Protein AF-A0A951UR99-F1 (afdb_monomer_lite)

Foldseek 3Di:
DDDLVLLVQQVVCVVVVNQFSAWLVVQQVLLPDPDPVVLVVLLVPDPDDEPRAKDWDCFDVVVVGHIIITGGLVSSLRSLVSSPDPSSVVVNVVSVVSVVVVVVVVVVVVVVVVPPPPDQPQFQAKLVLLCVWFDDVDSVRSVVVCVVPHDEPRAWHDQPHIITGGPVNSVVSNVVGDTDVPHDDDPDRDGDPDPPVRVVVVVVVVVVVVVVVVVVVVVVVVVVVVPD

Secondary structure (DSSP, 8-state):
---HHHHHHHHHHHHTT-S--EEGGGTTTTTT-SSHHHHHHHHHHSSPPBTTTEEEE---GGGTPPPEEEE-HHHHHHHHHHT-SHHHHHHHHHHHHHHHHHHHHHHHHHHHHHS---S--SS-EEHHHHHHHB--S-HHHHHHHHHHHS-BTTTEEEETTEEEE-HHHHHHHHHHSPBPTTPPPPSS-PPPPP-HHHHHHHHHHHHHHHHHHHHHHHHHHHHHTT--

Sequence (228 aa):
MLTEKFILDALEAERNGQQFPIDFDDIWENAGYSRKDSGIRALLKGRLIPEIDFHIIVGNKVLGISNKHKLSVDASKSFCLAANTDKGEEARRYFIEVEKRYRQHLERSLSLSFDTKSEEPAFPYSSTQIHEWVDYCNRTYTRSVIKNDYEEGIDYIWVEREMYLNADAATILLNAARPRPGVIIPSELKKRPFPWDKLQQFQDNKINRRRSQSHLQSEALGQLSLFD

Organism: NCBI:txid2839659

Structure (mmCIF, N/CA/C/O backbone):
data_AF-A0A951UR99-F1
#
_entry.id   AF-A0A951UR99-F1
#
loop_
_atom_site.group_PDB
_atom_site.id
_atom_site.type_symbol
_atom_site.label_atom_id
_atom_site.label_alt_id
_atom_site.label_comp_id
_atom_site.label_asym_id
_atom_site.label_entity_id
_atom_site.label_seq_id
_atom_site.pdbx_PDB_ins_code
_atom_site.Cartn_x
_atom_site.Cartn_y
_atom_site.Cartn_z
_atom_site.occupancy
_atom_site.B_iso_or_equiv
_atom_site.auth_seq_id
_atom_site.auth_comp_id
_atom_site.auth_asym_id
_atom_site.auth_atom_id
_atom_site.pdbx_PDB_model_num
ATOM 1 N N . MET A 1 1 ? 2.419 4.955 -27.379 1.00 70.00 1 MET A N 1
ATOM 2 C CA . MET A 1 1 ? 2.109 6.057 -26.447 1.00 70.00 1 MET A CA 1
ATOM 3 C C . MET A 1 1 ? 1.573 5.412 -25.183 1.00 70.00 1 MET A C 1
ATOM 5 O O . MET A 1 1 ? 0.698 4.560 -25.299 1.00 70.00 1 MET A O 1
ATOM 9 N N . LEU A 1 2 ? 2.145 5.731 -24.020 1.00 86.12 2 LEU A N 1
ATOM 10 C CA . LEU A 1 2 ? 1.692 5.202 -22.730 1.00 86.12 2 LEU A CA 1
ATOM 11 C C . LEU A 1 2 ? 0.228 5.580 -22.499 1.00 86.12 2 LEU A C 1
ATOM 13 O O . LEU A 1 2 ? -0.137 6.746 -22.612 1.00 86.12 2 LEU A O 1
ATOM 17 N N . THR A 1 3 ? -0.606 4.589 -22.199 1.00 92.38 3 THR A N 1
ATOM 18 C CA . THR A 1 3 ? -2.028 4.813 -21.904 1.00 92.38 3 THR A CA 1
ATOM 19 C C . THR A 1 3 ? -2.256 4.917 -20.403 1.00 92.38 3 THR A C 1
ATOM 21 O O . THR A 1 3 ? -1.592 4.221 -19.639 1.00 92.38 3 THR A O 1
ATOM 24 N N . GLU A 1 4 ? -3.240 5.713 -19.987 1.00 92.62 4 GLU A N 1
ATOM 25 C CA . GLU A 1 4 ? -3.652 5.812 -18.580 1.00 92.62 4 GLU A CA 1
ATOM 26 C C . GLU A 1 4 ? -3.991 4.439 -17.993 1.00 92.62 4 GLU A C 1
ATOM 28 O O . GLU A 1 4 ? -3.500 4.089 -16.924 1.00 92.62 4 GLU A O 1
ATOM 33 N N . LYS A 1 5 ? -4.742 3.623 -18.747 1.00 93.06 5 LYS A N 1
ATOM 34 C CA . LYS A 1 5 ? -5.115 2.261 -18.353 1.00 93.06 5 LYS A CA 1
ATOM 35 C C . LYS A 1 5 ? -3.897 1.412 -17.985 1.00 93.06 5 LYS A C 1
ATOM 37 O O . LYS A 1 5 ? -3.884 0.808 -16.927 1.00 93.06 5 LYS A O 1
ATOM 42 N N . PHE A 1 6 ? -2.863 1.412 -18.825 1.00 94.31 6 PHE A N 1
ATOM 43 C CA . PHE A 1 6 ? -1.633 0.658 -18.565 1.00 94.31 6 PHE A CA 1
ATOM 44 C C . PHE A 1 6 ? -0.979 1.039 -17.227 1.00 94.31 6 PHE A C 1
ATOM 46 O O . PHE A 1 6 ? -0.530 0.171 -16.483 1.00 94.31 6 PHE A O 1
ATOM 53 N N . ILE A 1 7 ? -0.938 2.336 -16.909 1.00 93.75 7 ILE A N 1
ATOM 54 C CA . ILE A 1 7 ? -0.329 2.828 -15.667 1.00 93.75 7 ILE A CA 1
ATOM 55 C C . ILE A 1 7 ? -1.203 2.463 -14.462 1.00 93.75 7 ILE A C 1
ATOM 57 O O . ILE A 1 7 ? -0.672 2.043 -13.437 1.00 93.75 7 ILE A O 1
ATOM 61 N N . LEU A 1 8 ? -2.528 2.588 -14.583 1.00 94.50 8 LEU A N 1
ATOM 62 C CA . LEU A 1 8 ? -3.464 2.194 -13.528 1.00 94.50 8 LEU A CA 1
ATOM 63 C C . LEU A 1 8 ? -3.401 0.689 -13.247 1.00 94.50 8 LEU A C 1
ATOM 65 O O . LEU A 1 8 ? -3.252 0.311 -12.089 1.00 94.50 8 LEU A O 1
ATOM 69 N N . ASP A 1 9 ? -3.407 -0.148 -14.288 1.00 95.00 9 ASP A N 1
ATOM 70 C CA . ASP A 1 9 ? -3.280 -1.604 -14.164 1.00 95.00 9 ASP A CA 1
ATOM 71 C C . ASP A 1 9 ? -1.969 -1.976 -13.434 1.00 95.00 9 ASP A C 1
ATOM 73 O O . ASP A 1 9 ? -1.955 -2.845 -12.559 1.00 95.00 9 ASP A O 1
ATOM 77 N N . ALA A 1 10 ? -0.864 -1.277 -13.731 1.00 94.25 10 ALA A N 1
ATOM 78 C CA . ALA A 1 10 ? 0.417 -1.481 -13.052 1.00 94.25 10 ALA A CA 1
ATOM 79 C C . ALA A 1 10 ? 0.398 -1.051 -11.572 1.00 94.25 10 ALA A C 1
ATOM 81 O O . ALA A 1 10 ? 0.925 -1.771 -10.722 1.00 94.25 10 ALA A O 1
ATOM 82 N N . LEU A 1 11 ? -0.220 0.092 -11.253 1.00 94.06 11 LEU A N 1
ATOM 83 C CA . LEU A 1 11 ? -0.368 0.589 -9.878 1.00 94.06 11 LEU A CA 1
ATOM 84 C C . LEU A 1 11 ? -1.296 -0.303 -9.036 1.00 94.06 11 LEU A C 1
ATOM 86 O O . LEU A 1 11 ? -1.061 -0.503 -7.842 1.00 94.06 11 LEU A O 1
ATOM 90 N N . GLU A 1 12 ? -2.347 -0.860 -9.637 1.00 93.50 12 GLU A N 1
ATOM 91 C CA . GLU A 1 12 ? -3.226 -1.832 -8.984 1.00 93.50 12 GLU A CA 1
ATOM 92 C C . GLU A 1 12 ? -2.510 -3.159 -8.724 1.00 93.50 12 GLU A C 1
ATOM 94 O O . GLU A 1 12 ? -2.620 -3.713 -7.630 1.00 93.50 12 GLU A O 1
ATOM 99 N N . ALA A 1 13 ? -1.734 -3.652 -9.691 1.00 92.06 13 ALA A N 1
ATOM 100 C CA . ALA A 1 13 ? -0.927 -4.854 -9.519 1.00 92.06 13 ALA A CA 1
ATOM 101 C C . ALA A 1 13 ? 0.105 -4.694 -8.387 1.00 92.06 13 ALA A C 1
ATOM 103 O O . ALA A 1 13 ? 0.219 -5.580 -7.537 1.00 92.06 13 ALA A O 1
ATOM 104 N N . GLU A 1 14 ? 0.797 -3.551 -8.320 1.00 92.31 14 GLU A N 1
ATOM 105 C CA . GLU A 1 14 ? 1.725 -3.227 -7.227 1.00 92.31 14 GLU A CA 1
ATOM 106 C C . GLU A 1 14 ? 1.013 -3.203 -5.867 1.00 92.31 14 GLU A C 1
ATOM 108 O O . GLU A 1 14 ? 1.470 -3.831 -4.909 1.00 92.31 14 GLU A O 1
ATOM 113 N N . ARG A 1 15 ? -0.170 -2.579 -5.796 1.00 89.31 15 ARG A N 1
ATOM 114 C CA . ARG A 1 15 ? -1.015 -2.577 -4.591 1.00 89.31 15 ARG A CA 1
ATOM 115 C C . ARG A 1 15 ? -1.454 -3.986 -4.171 1.00 89.31 15 ARG A C 1
ATOM 117 O O . ARG A 1 15 ? -1.557 -4.254 -2.977 1.00 89.31 15 ARG A O 1
ATOM 124 N N . ASN A 1 16 ? -1.688 -4.882 -5.127 1.00 92.38 16 ASN A N 1
ATOM 125 C CA . ASN A 1 16 ? -2.031 -6.285 -4.876 1.00 92.38 16 ASN A CA 1
ATOM 126 C C . ASN A 1 16 ? -0.809 -7.153 -4.507 1.00 92.38 16 ASN A C 1
ATOM 128 O O . ASN A 1 16 ? -0.945 -8.365 -4.343 1.00 92.38 16 ASN A O 1
ATOM 132 N N . GLY A 1 17 ? 0.377 -6.553 -4.362 1.00 90.75 17 GLY A N 1
ATOM 133 C CA . GLY A 1 17 ? 1.601 -7.224 -3.927 1.00 90.75 17 GLY A CA 1
ATOM 134 C C . GLY A 1 17 ? 2.500 -7.720 -5.062 1.00 90.75 17 GLY A C 1
ATOM 135 O O . GLY A 1 17 ? 3.489 -8.404 -4.795 1.00 90.75 17 GLY A O 1
ATOM 136 N N . GLN A 1 18 ? 2.207 -7.394 -6.326 1.00 92.19 18 GLN A N 1
ATOM 137 C CA . GLN A 1 18 ? 3.088 -7.735 -7.442 1.00 92.19 18 GLN A CA 1
ATOM 138 C C . GLN A 1 18 ? 4.272 -6.759 -7.517 1.00 92.19 18 GLN A C 1
ATOM 140 O O . GLN A 1 18 ? 4.108 -5.607 -7.897 1.00 92.19 18 GLN A O 1
ATOM 145 N N . GLN A 1 19 ? 5.486 -7.237 -7.229 1.00 90.44 19 GLN A N 1
ATOM 146 C CA . GLN A 1 19 ? 6.695 -6.393 -7.181 1.00 90.44 19 GLN A CA 1
ATOM 147 C C . GLN A 1 19 ? 7.134 -5.827 -8.544 1.00 90.44 19 GLN A C 1
ATOM 149 O O . GLN A 1 19 ? 7.623 -4.704 -8.620 1.00 90.44 19 GLN A O 1
ATOM 154 N N . PHE A 1 20 ? 6.954 -6.589 -9.630 1.00 94.88 20 PHE A N 1
ATOM 155 C CA . PHE A 1 20 ? 7.386 -6.197 -10.979 1.00 94.88 20 PHE A CA 1
ATOM 156 C C . PHE A 1 20 ? 6.208 -6.263 -11.968 1.00 94.88 20 PHE A C 1
ATOM 158 O O . PHE A 1 20 ? 6.056 -7.261 -12.690 1.00 94.88 20 PHE A O 1
ATOM 165 N N . PRO A 1 21 ? 5.302 -5.267 -11.952 1.00 95.00 21 PRO A N 1
ATOM 166 C CA . PRO A 1 21 ? 4.092 -5.287 -12.767 1.00 95.00 21 PRO A CA 1
ATOM 167 C C . PRO A 1 21 ? 4.315 -4.927 -14.238 1.00 95.00 21 PRO A C 1
ATOM 169 O O . PRO A 1 21 ? 3.518 -5.339 -15.076 1.00 95.00 21 PRO A O 1
ATOM 172 N N . ILE A 1 22 ? 5.391 -4.212 -14.574 1.00 94.56 22 ILE A N 1
ATOM 173 C CA . ILE A 1 22 ? 5.591 -3.653 -15.917 1.00 94.56 22 ILE A CA 1
ATOM 174 C C . ILE A 1 22 ? 6.540 -4.535 -16.732 1.00 94.56 22 ILE A C 1
ATOM 176 O O . ILE A 1 22 ? 7.639 -4.841 -16.272 1.00 94.56 22 ILE A O 1
ATOM 180 N N . ASP A 1 23 ? 6.146 -4.933 -17.945 1.00 94.25 23 ASP A N 1
ATOM 181 C CA . ASP A 1 23 ? 7.066 -5.557 -18.902 1.00 94.25 23 ASP A CA 1
ATOM 182 C C . ASP A 1 23 ? 7.888 -4.468 -19.607 1.00 94.25 23 ASP A C 1
ATOM 184 O O . ASP A 1 23 ? 7.375 -3.430 -20.029 1.00 94.25 23 ASP A O 1
ATOM 188 N N . PHE A 1 24 ? 9.191 -4.704 -19.737 1.00 93.81 24 PHE A N 1
ATOM 189 C CA . PHE A 1 24 ? 10.096 -3.810 -20.443 1.00 93.81 24 PHE A CA 1
ATOM 190 C C . PHE A 1 24 ? 9.653 -3.572 -21.885 1.00 93.81 24 PHE A C 1
ATOM 192 O O . PHE A 1 24 ? 9.828 -2.465 -22.397 1.00 93.81 24 PHE A O 1
ATOM 199 N N . ASP A 1 25 ? 9.066 -4.592 -22.517 1.00 91.69 25 ASP A N 1
ATOM 200 C CA . ASP A 1 25 ? 8.615 -4.547 -23.908 1.00 91.69 25 ASP A CA 1
ATOM 201 C C . ASP A 1 25 ? 7.545 -3.480 -24.158 1.00 91.69 25 ASP A C 1
ATOM 203 O O . ASP A 1 25 ? 7.483 -2.939 -25.262 1.00 91.69 25 ASP A O 1
ATOM 207 N N . ASP A 1 26 ? 6.808 -3.089 -23.118 1.00 91.25 26 ASP A N 1
ATOM 208 C CA . ASP A 1 26 ? 5.752 -2.081 -23.201 1.00 91.25 26 ASP A CA 1
ATOM 209 C C . ASP A 1 26 ? 6.275 -0.642 -23.017 1.00 91.25 26 ASP A C 1
ATOM 211 O O . ASP A 1 26 ? 5.589 0.331 -23.353 1.00 91.25 26 ASP A O 1
ATOM 215 N N . ILE A 1 27 ? 7.499 -0.465 -22.495 1.00 93.44 27 ILE A N 1
ATOM 216 C CA . ILE A 1 27 ? 7.987 0.851 -22.047 1.00 93.44 27 ILE A CA 1
ATOM 217 C C . ILE A 1 27 ? 9.190 1.395 -22.818 1.00 93.44 27 ILE A C 1
ATOM 219 O O . ILE A 1 27 ? 9.355 2.615 -22.904 1.00 93.44 27 ILE A O 1
ATOM 223 N N . TRP A 1 28 ? 10.019 0.536 -23.417 1.00 94.25 28 TRP A N 1
ATOM 224 C CA . TRP A 1 28 ? 11.282 0.963 -24.037 1.00 94.25 28 TRP A CA 1
ATOM 225 C C . TRP A 1 28 ? 11.103 1.958 -25.192 1.00 94.25 28 TRP A C 1
ATOM 227 O O . TRP A 1 28 ? 11.904 2.886 -25.330 1.00 94.25 28 TRP A O 1
ATOM 237 N N . GLU A 1 29 ? 10.036 1.821 -25.984 1.00 94.19 29 GLU A N 1
ATOM 238 C CA . GLU A 1 29 ? 9.712 2.763 -27.065 1.00 94.19 29 GLU A CA 1
ATOM 239 C C . GLU A 1 29 ? 9.310 4.138 -26.522 1.00 94.19 29 GLU A C 1
ATOM 241 O O . GLU A 1 29 ? 9.693 5.175 -27.070 1.00 94.19 29 GLU A O 1
ATOM 246 N N . ASN A 1 30 ? 8.565 4.153 -25.413 1.00 92.62 30 ASN A N 1
ATOM 247 C CA . ASN A 1 30 ? 8.113 5.383 -24.766 1.00 92.62 30 ASN A CA 1
ATOM 248 C C . ASN A 1 30 ? 9.277 6.119 -24.082 1.00 92.62 30 ASN A C 1
ATOM 250 O O . ASN A 1 30 ? 9.259 7.340 -24.001 1.00 92.62 30 ASN A O 1
ATOM 254 N N . ALA A 1 31 ? 10.336 5.407 -23.689 1.00 91.69 31 ALA A N 1
ATOM 255 C CA . ALA A 1 31 ? 11.595 6.011 -23.251 1.00 91.69 31 ALA A CA 1
ATOM 256 C C . ALA A 1 31 ? 12.436 6.606 -24.405 1.00 91.69 31 ALA A C 1
ATOM 258 O O . ALA A 1 31 ? 13.483 7.205 -24.164 1.00 91.69 31 ALA A O 1
ATOM 259 N N . GLY A 1 32 ? 11.993 6.466 -25.661 1.00 93.69 32 GLY A N 1
ATOM 260 C CA . GLY A 1 32 ? 12.616 7.089 -26.831 1.00 93.69 32 GLY A CA 1
ATOM 261 C C . GLY A 1 32 ? 13.691 6.251 -27.526 1.00 93.69 32 GLY A C 1
ATOM 262 O O . GLY A 1 32 ? 14.389 6.766 -28.401 1.00 93.69 32 GLY A O 1
ATOM 263 N N . TYR A 1 33 ? 13.833 4.967 -27.189 1.00 93.94 33 TYR A N 1
ATOM 264 C CA . TYR A 1 33 ? 14.767 4.081 -27.883 1.00 93.94 33 TYR A CA 1
ATOM 265 C C . TYR A 1 33 ? 14.197 3.599 -29.222 1.00 93.94 33 TYR A C 1
ATOM 267 O O . TYR A 1 33 ? 13.022 3.274 -29.331 1.00 93.94 33 TYR A O 1
ATOM 275 N N . SER A 1 34 ? 15.054 3.502 -30.243 1.00 92.44 34 SER A N 1
ATOM 276 C CA . SER A 1 34 ? 14.690 2.974 -31.569 1.00 92.44 34 SER A CA 1
ATOM 277 C C . SER A 1 34 ? 14.816 1.455 -31.687 1.00 92.44 34 SER A C 1
ATOM 279 O O . SER A 1 34 ? 14.259 0.852 -32.599 1.00 92.44 34 SER A O 1
ATOM 281 N N . ARG A 1 35 ? 15.579 0.828 -30.786 1.00 92.75 35 ARG A N 1
ATOM 282 C CA . ARG A 1 35 ? 15.786 -0.623 -30.738 1.00 92.75 35 ARG A CA 1
ATOM 283 C C . ARG A 1 35 ? 15.707 -1.114 -29.304 1.00 92.75 35 ARG A C 1
ATOM 285 O O . ARG A 1 35 ? 16.380 -0.550 -28.435 1.00 92.75 35 ARG A O 1
ATOM 292 N N . LYS A 1 36 ? 15.008 -2.232 -29.105 1.00 91.50 36 LYS A N 1
ATOM 293 C CA . LYS A 1 36 ? 14.910 -2.937 -27.822 1.00 91.50 36 LYS A CA 1
ATOM 294 C C . LYS A 1 36 ? 16.285 -3.201 -27.200 1.00 91.50 36 LYS A C 1
ATOM 296 O O . LYS A 1 36 ? 16.503 -2.842 -26.050 1.00 91.50 36 LYS A O 1
ATOM 301 N N . ASP A 1 37 ? 17.254 -3.695 -27.974 1.00 90.94 37 ASP A N 1
ATOM 302 C CA . ASP A 1 37 ? 18.618 -3.971 -27.484 1.00 90.94 37 ASP A CA 1
ATOM 303 C C . ASP A 1 37 ? 19.322 -2.746 -26.884 1.00 90.94 37 ASP A C 1
ATOM 305 O O . ASP A 1 37 ? 20.068 -2.863 -25.910 1.00 90.94 37 ASP A O 1
ATOM 309 N N . SER A 1 38 ? 19.110 -1.560 -27.464 1.00 92.00 38 SER A N 1
ATOM 310 C CA . SER A 1 38 ? 19.678 -0.316 -26.933 1.00 92.00 38 SER A CA 1
ATOM 311 C C . SER A 1 38 ? 19.060 0.024 -25.578 1.00 92.00 38 SER A C 1
ATOM 313 O O . SER A 1 38 ? 19.787 0.392 -24.657 1.00 92.00 38 SER A O 1
ATOM 315 N N . GLY A 1 39 ? 17.745 -0.158 -25.451 1.00 92.44 39 GLY A N 1
ATOM 316 C CA . GLY A 1 39 ? 17.029 0.034 -24.197 1.00 92.44 39 GLY A CA 1
ATOM 317 C C . GLY A 1 39 ? 17.455 -0.976 -23.126 1.00 92.44 39 GLY A C 1
ATOM 318 O O . GLY A 1 39 ? 17.727 -0.573 -22.002 1.00 92.44 39 GLY A O 1
ATOM 319 N N . ILE A 1 40 ? 17.612 -2.260 -23.472 1.00 92.31 40 ILE A N 1
ATOM 320 C CA . ILE A 1 40 ? 18.096 -3.291 -22.535 1.00 92.31 40 ILE A CA 1
ATOM 321 C C . ILE A 1 40 ? 19.487 -2.926 -22.014 1.00 92.31 40 ILE A C 1
ATOM 323 O O . ILE A 1 40 ? 19.748 -2.995 -20.816 1.00 92.31 40 ILE A O 1
ATOM 327 N N . ARG A 1 41 ? 20.396 -2.486 -22.893 1.00 91.50 41 ARG A N 1
ATOM 328 C CA . ARG A 1 41 ? 21.725 -2.032 -22.456 1.00 91.50 41 ARG A CA 1
ATOM 329 C C . ARG A 1 41 ? 21.641 -0.833 -21.518 1.00 91.50 41 ARG A C 1
ATOM 331 O O . ARG A 1 41 ? 22.453 -0.758 -20.605 1.00 91.50 41 ARG A O 1
ATOM 338 N N . ALA A 1 42 ? 20.709 0.089 -21.744 1.00 91.19 42 ALA A N 1
ATOM 339 C CA . ALA A 1 42 ? 20.511 1.237 -20.867 1.00 91.19 42 ALA A CA 1
ATOM 340 C C . ALA A 1 42 ? 19.912 0.838 -19.512 1.00 91.19 42 ALA A C 1
ATOM 342 O O . ALA A 1 42 ? 20.384 1.323 -18.490 1.00 91.19 42 ALA A O 1
ATOM 343 N N . LEU A 1 43 ? 18.959 -0.098 -19.496 1.00 91.19 43 LEU A N 1
ATOM 344 C CA . LEU A 1 43 ? 18.407 -0.691 -18.277 1.00 91.19 43 LEU A CA 1
ATOM 345 C C . LEU A 1 43 ? 19.519 -1.332 -17.432 1.00 91.19 43 LEU A C 1
ATOM 347 O O . LEU A 1 43 ? 19.677 -0.995 -16.265 1.00 91.19 43 LEU A O 1
ATOM 351 N N . LEU A 1 44 ? 20.340 -2.190 -18.049 1.00 88.56 44 LEU A N 1
ATOM 352 C CA . LEU A 1 44 ? 21.405 -2.934 -17.365 1.00 88.56 44 LEU A CA 1
ATOM 353 C C . LEU A 1 44 ? 22.609 -2.072 -16.956 1.00 88.56 44 LEU A C 1
ATOM 355 O O . LEU A 1 44 ? 23.318 -2.422 -16.019 1.00 88.56 44 LEU A O 1
ATOM 359 N N . LYS A 1 45 ? 22.882 -0.976 -17.675 1.00 87.19 45 LYS A N 1
ATOM 360 C CA . LYS A 1 45 ? 23.947 -0.015 -17.330 1.00 87.19 45 LYS A CA 1
ATOM 361 C C . LYS A 1 45 ? 23.464 1.118 -16.424 1.00 87.19 45 LYS A C 1
ATOM 363 O O . LYS A 1 45 ? 24.283 1.926 -15.986 1.00 87.19 45 LYS A O 1
ATOM 368 N N . GLY A 1 46 ? 22.156 1.224 -16.210 1.00 83.19 46 GLY A N 1
ATOM 369 C CA . GLY A 1 46 ? 21.559 2.227 -15.346 1.00 83.19 46 GLY A CA 1
ATOM 370 C C . GLY A 1 46 ? 21.937 2.010 -13.883 1.00 83.19 46 GLY A C 1
ATOM 371 O O . GLY A 1 46 ? 22.541 1.009 -13.510 1.00 83.19 46 GLY A O 1
ATOM 372 N N . ARG A 1 47 ? 21.538 2.948 -13.022 1.00 86.25 47 ARG A N 1
ATOM 373 C CA . ARG A 1 47 ? 21.698 2.826 -11.561 1.00 86.25 47 ARG A CA 1
ATOM 374 C C . ARG A 1 47 ? 20.618 1.943 -10.915 1.00 86.25 47 ARG A C 1
ATOM 376 O O . ARG A 1 47 ? 20.308 2.139 -9.748 1.00 86.25 47 ARG A O 1
ATOM 383 N N . LEU A 1 48 ? 20.021 1.038 -11.689 1.00 91.00 48 LEU A N 1
ATOM 384 C CA . LEU A 1 48 ? 18.942 0.161 -11.245 1.00 91.00 48 LEU A CA 1
ATOM 385 C C . LEU A 1 48 ? 19.533 -1.139 -10.700 1.00 91.00 48 LEU A C 1
ATOM 387 O O . LEU A 1 48 ? 20.473 -1.692 -11.274 1.00 91.00 48 LEU A O 1
ATOM 391 N N . ILE A 1 49 ? 18.983 -1.614 -9.590 1.00 89.25 49 ILE A N 1
ATOM 392 C CA . ILE A 1 49 ? 19.469 -2.769 -8.846 1.00 89.25 49 ILE A CA 1
ATOM 393 C C . ILE A 1 49 ? 18.635 -4.004 -9.232 1.00 89.25 49 ILE A C 1
ATOM 395 O O . ILE A 1 49 ? 17.411 -3.992 -9.068 1.00 89.25 49 ILE A O 1
ATOM 399 N N . PRO A 1 50 ? 19.260 -5.090 -9.727 1.00 88.94 50 PRO A N 1
ATOM 400 C CA . PRO A 1 50 ? 18.562 -6.351 -9.974 1.00 88.94 50 PRO A CA 1
ATOM 401 C C . PRO A 1 50 ? 17.871 -6.880 -8.708 1.00 88.94 50 PRO A C 1
ATOM 403 O O . PRO A 1 50 ? 18.392 -6.711 -7.610 1.00 88.94 50 PRO A O 1
ATOM 406 N N . GLU A 1 51 ? 16.720 -7.535 -8.864 1.00 89.75 51 GLU A N 1
ATOM 407 C CA . GLU A 1 51 ? 15.872 -8.079 -7.782 1.00 89.75 51 GLU A CA 1
ATOM 408 C C . GLU A 1 51 ? 15.230 -7.038 -6.845 1.00 89.75 51 GLU A C 1
ATOM 410 O O . GLU A 1 51 ? 14.447 -7.403 -5.972 1.00 89.75 51 GLU A O 1
ATOM 415 N N . ILE A 1 52 ? 15.504 -5.745 -7.043 1.00 89.88 52 ILE A N 1
ATOM 416 C CA . ILE A 1 52 ? 14.819 -4.642 -6.349 1.00 89.88 52 ILE A CA 1
ATOM 417 C C . ILE A 1 52 ? 14.029 -3.812 -7.358 1.00 89.88 52 ILE A C 1
ATOM 419 O O . ILE A 1 52 ? 12.824 -3.627 -7.222 1.00 89.88 52 ILE A O 1
ATOM 423 N N . ASP A 1 53 ? 14.709 -3.348 -8.404 1.00 90.31 53 ASP A N 1
ATOM 424 C CA . ASP A 1 53 ? 14.135 -2.473 -9.421 1.00 90.31 53 ASP A CA 1
ATOM 425 C C . ASP A 1 53 ? 13.596 -3.264 -10.616 1.00 90.31 53 ASP A C 1
ATOM 427 O O . ASP A 1 53 ? 12.582 -2.909 -11.221 1.00 90.31 53 ASP A O 1
ATOM 431 N N . PHE A 1 54 ? 14.261 -4.362 -10.970 1.00 93.25 54 PHE A N 1
ATOM 432 C CA . PHE A 1 54 ? 13.846 -5.203 -12.085 1.00 93.25 54 PHE A CA 1
ATOM 433 C C . PHE A 1 54 ? 14.233 -6.666 -11.886 1.00 93.25 54 PHE A C 1
ATOM 435 O O . PHE A 1 54 ? 15.222 -6.988 -11.227 1.00 93.25 54 PHE A O 1
ATOM 442 N N . HIS A 1 55 ? 13.474 -7.547 -12.530 1.00 93.06 55 HIS A N 1
ATOM 443 C CA . HIS A 1 55 ? 13.687 -8.986 -12.534 1.00 93.06 55 HIS A CA 1
ATOM 444 C C . HIS A 1 55 ? 13.821 -9.513 -13.968 1.00 93.06 55 HIS A C 1
ATOM 446 O O . HIS A 1 55 ? 13.072 -9.123 -14.873 1.00 93.06 55 HIS A O 1
ATOM 452 N N . ILE A 1 56 ? 14.783 -10.412 -14.190 1.00 91.88 56 ILE A N 1
ATOM 453 C CA . ILE A 1 56 ? 15.040 -11.019 -15.499 1.00 91.88 56 ILE A CA 1
ATOM 454 C C . ILE A 1 56 ? 14.479 -12.437 -15.517 1.00 91.88 56 ILE A C 1
ATOM 456 O O . ILE A 1 56 ? 15.016 -13.343 -14.886 1.00 91.88 56 ILE A O 1
ATOM 460 N N . ILE A 1 57 ? 13.463 -12.656 -16.345 1.00 89.38 57 ILE A N 1
ATOM 461 C CA . ILE A 1 57 ? 12.949 -13.994 -16.623 1.00 89.38 57 ILE A CA 1
ATOM 462 C C . ILE A 1 57 ? 13.759 -14.561 -17.788 1.00 89.38 57 ILE A C 1
ATOM 464 O O . ILE A 1 57 ? 13.651 -14.095 -18.928 1.00 89.38 57 ILE A O 1
ATOM 468 N N . VAL A 1 58 ? 14.603 -15.550 -17.495 1.00 86.38 58 VAL A N 1
ATOM 469 C CA . VAL A 1 58 ? 15.461 -16.192 -18.495 1.00 86.38 58 VAL A CA 1
ATOM 470 C C . VAL A 1 58 ? 14.613 -17.065 -19.418 1.00 86.38 58 VAL A C 1
ATOM 472 O O . VAL A 1 58 ? 13.919 -17.978 -18.976 1.00 86.38 58 VAL A O 1
ATOM 475 N N . GLY A 1 59 ? 14.671 -16.772 -20.716 1.00 82.88 59 GLY A N 1
ATOM 476 C CA . GLY A 1 59 ? 13.989 -17.545 -21.745 1.00 82.88 59 GLY A CA 1
ATOM 477 C C . GLY A 1 59 ? 14.788 -18.784 -22.148 1.00 82.88 59 GLY A C 1
ATOM 478 O O . GLY A 1 59 ? 16.022 -18.806 -22.092 1.00 82.88 59 GLY A O 1
ATOM 479 N N . ASN A 1 60 ? 14.092 -19.833 -22.589 1.00 84.00 60 ASN A N 1
ATOM 480 C CA . ASN A 1 60 ? 14.753 -21.010 -23.140 1.00 84.00 60 ASN A CA 1
ATOM 481 C C . ASN A 1 60 ? 15.256 -20.721 -24.564 1.00 84.00 60 ASN A C 1
ATOM 483 O O . ASN A 1 60 ? 14.500 -20.796 -25.535 1.00 84.00 60 ASN A O 1
ATOM 487 N N . LYS A 1 61 ? 16.559 -20.441 -24.686 1.00 76.69 61 LYS A N 1
ATOM 488 C CA . LYS A 1 61 ? 17.217 -20.173 -25.974 1.00 76.69 61 LYS A CA 1
ATOM 489 C C . LYS A 1 61 ? 17.121 -21.334 -26.965 1.00 76.69 61 LYS A C 1
ATOM 491 O O . LYS A 1 61 ? 17.069 -21.080 -28.162 1.00 76.69 61 LYS A O 1
ATOM 496 N N . VAL A 1 62 ? 17.063 -22.582 -26.489 1.00 78.50 62 VAL A N 1
ATOM 497 C CA . VAL A 1 62 ? 16.925 -23.772 -27.352 1.00 78.50 62 VAL A CA 1
ATOM 498 C C . VAL A 1 62 ? 15.564 -23.780 -28.054 1.00 78.50 62 VAL A C 1
ATOM 500 O O . VAL A 1 62 ? 15.453 -24.250 -29.179 1.00 78.50 62 VAL A O 1
ATOM 503 N N . LEU A 1 63 ? 14.546 -23.188 -27.423 1.00 75.56 63 LEU A N 1
ATOM 504 C CA . LEU A 1 63 ? 13.200 -23.026 -27.977 1.00 75.56 63 LEU A CA 1
ATOM 505 C C . LEU A 1 63 ? 12.992 -21.663 -28.664 1.00 75.56 63 LEU A C 1
ATOM 507 O O . LEU A 1 63 ? 11.863 -21.316 -28.996 1.00 75.56 63 LEU A O 1
ATOM 511 N N . GLY A 1 64 ? 14.050 -20.862 -28.840 1.00 72.38 64 GLY A N 1
ATOM 512 C CA . GLY A 1 64 ? 13.953 -19.516 -29.416 1.00 72.38 64 GLY A CA 1
ATOM 513 C C . GLY A 1 64 ? 13.246 -18.487 -28.523 1.00 72.38 64 GLY A C 1
ATOM 514 O O . GLY A 1 64 ? 12.889 -17.411 -28.995 1.00 72.38 64 GLY A O 1
ATOM 515 N N . ILE A 1 65 ? 13.042 -18.787 -27.236 1.00 75.94 65 ILE A N 1
ATOM 516 C CA . ILE A 1 65 ? 12.360 -17.892 -26.295 1.00 75.94 65 ILE A CA 1
ATOM 517 C C . ILE A 1 65 ? 13.377 -16.889 -25.741 1.00 75.94 65 ILE A C 1
ATOM 519 O O . ILE A 1 65 ? 14.354 -17.273 -25.093 1.00 75.94 65 ILE A O 1
ATOM 523 N N . SER A 1 66 ? 13.148 -15.598 -25.987 1.00 81.75 66 SER A N 1
ATOM 524 C CA . SER A 1 66 ? 13.996 -14.514 -25.485 1.00 81.75 66 SER A CA 1
ATOM 525 C C . SER A 1 66 ? 13.763 -14.230 -24.001 1.00 81.75 66 SER A C 1
ATOM 527 O O . SER A 1 66 ? 12.675 -14.463 -23.474 1.00 81.75 66 SER A O 1
ATOM 529 N N . ASN A 1 67 ? 14.768 -13.654 -23.341 1.00 87.88 67 ASN A N 1
ATOM 530 C CA . ASN A 1 67 ? 14.623 -13.159 -21.973 1.00 87.88 67 ASN A CA 1
ATOM 531 C C . ASN A 1 67 ? 13.553 -12.060 -21.907 1.00 87.88 67 ASN A C 1
ATOM 533 O O . ASN A 1 67 ? 13.464 -11.226 -22.813 1.00 87.88 67 ASN A O 1
ATOM 537 N N . LYS A 1 68 ? 12.791 -12.043 -20.812 1.00 90.50 68 LYS A N 1
ATOM 538 C CA . LYS A 1 68 ? 11.885 -10.944 -20.468 1.00 90.50 68 LYS A CA 1
ATOM 539 C C . LYS A 1 68 ? 12.442 -10.166 -19.289 1.00 90.50 68 LYS A C 1
ATOM 541 O O . LYS A 1 68 ? 13.116 -10.730 -18.424 1.00 90.50 68 LYS A O 1
ATOM 546 N N . HIS A 1 69 ? 12.181 -8.871 -19.262 1.00 93.38 69 HIS A N 1
ATOM 547 C CA . HIS A 1 69 ? 12.623 -7.989 -18.191 1.00 93.38 69 HIS A CA 1
ATOM 548 C C . HIS A 1 69 ? 11.382 -7.339 -17.608 1.00 93.38 69 HIS A C 1
ATOM 550 O O . HIS A 1 69 ? 10.638 -6.691 -18.334 1.00 93.38 69 HIS A O 1
ATOM 556 N N . LYS A 1 70 ? 11.135 -7.558 -16.320 1.00 94.88 70 LYS A N 1
ATOM 557 C CA . LYS A 1 70 ? 10.014 -6.947 -15.611 1.00 94.88 70 LYS A CA 1
ATOM 558 C C . LYS A 1 70 ? 10.534 -5.891 -14.655 1.00 94.88 70 LYS A C 1
ATOM 560 O O . LYS A 1 70 ? 11.543 -6.126 -14.001 1.00 94.88 70 LYS A O 1
ATOM 565 N N . LEU A 1 71 ? 9.859 -4.756 -14.576 1.00 95.06 71 LEU A N 1
ATOM 566 C CA . LEU A 1 71 ? 10.258 -3.605 -13.776 1.00 95.06 71 LEU A CA 1
ATOM 567 C C . LEU A 1 71 ? 9.212 -3.303 -12.709 1.00 95.06 71 LEU A C 1
ATOM 569 O O . LEU A 1 71 ? 8.016 -3.534 -12.914 1.00 95.06 71 LEU A O 1
ATOM 573 N N . SER A 1 72 ? 9.671 -2.738 -11.594 1.00 96.00 72 SER A N 1
ATOM 574 C CA . SER A 1 72 ? 8.797 -2.039 -10.657 1.00 96.00 72 SER A CA 1
ATOM 575 C C . SER A 1 72 ? 8.274 -0.739 -11.283 1.00 96.00 72 SER A C 1
ATOM 577 O O . SER A 1 72 ? 8.791 -0.249 -12.303 1.00 96.00 72 SER A O 1
ATOM 579 N N . VAL A 1 73 ? 7.236 -0.154 -10.682 1.00 95.06 73 VAL A N 1
ATOM 580 C CA . VAL A 1 73 ? 6.700 1.138 -11.138 1.00 95.06 73 VAL A CA 1
ATOM 581 C C . VAL A 1 73 ? 7.757 2.238 -10.982 1.00 95.06 73 VAL A C 1
ATOM 583 O O . VAL A 1 73 ? 7.964 3.053 -11.886 1.00 95.06 73 VAL A O 1
ATOM 586 N N . ASP A 1 74 ? 8.502 2.224 -9.877 1.00 94.75 74 ASP A N 1
ATOM 587 C CA . ASP A 1 74 ? 9.593 3.167 -9.620 1.00 94.75 74 ASP A CA 1
ATOM 588 C C . ASP A 1 74 ? 10.779 2.995 -10.576 1.00 94.75 74 ASP A C 1
ATOM 590 O O . ASP A 1 74 ? 11.313 3.987 -11.093 1.00 94.75 74 ASP A O 1
ATOM 594 N N . ALA A 1 75 ? 11.150 1.754 -10.894 1.00 94.88 75 ALA A N 1
ATOM 595 C CA . ALA A 1 75 ? 12.203 1.469 -11.861 1.00 94.88 75 ALA A CA 1
ATOM 596 C C . ALA A 1 75 ? 11.824 1.924 -13.271 1.00 94.88 75 ALA A C 1
ATOM 598 O O . ALA A 1 75 ? 12.661 2.463 -13.990 1.00 94.88 75 ALA A O 1
ATOM 599 N N . SER A 1 76 ? 10.553 1.784 -13.645 1.00 94.44 76 SER A N 1
ATOM 600 C CA . SER A 1 76 ? 10.019 2.252 -14.927 1.00 94.44 76 SER A CA 1
ATOM 601 C C . SER A 1 76 ? 10.153 3.773 -15.080 1.00 94.44 76 SER A C 1
ATOM 603 O O . SER A 1 76 ? 10.680 4.258 -16.084 1.00 94.44 76 SER A O 1
ATOM 605 N N . LYS A 1 77 ? 9.784 4.538 -14.042 1.00 94.81 77 LYS A N 1
ATOM 606 C CA . LYS A 1 77 ? 9.974 6.002 -13.994 1.00 94.81 77 LYS A CA 1
ATOM 607 C C . LYS A 1 77 ? 11.454 6.388 -14.056 1.00 94.81 77 LYS A C 1
ATOM 609 O O . LYS A 1 77 ? 11.826 7.333 -14.757 1.00 94.81 77 LYS A O 1
ATOM 614 N N . SER A 1 78 ? 12.296 5.657 -13.329 1.00 94.31 78 SER A N 1
ATOM 615 C CA . SER A 1 78 ? 13.743 5.889 -13.269 1.00 94.31 78 SER A CA 1
ATOM 616 C C . SER A 1 78 ? 14.440 5.551 -14.586 1.00 94.31 78 SER A C 1
ATOM 618 O O . SER A 1 78 ? 15.352 6.262 -15.001 1.00 94.31 78 SER A O 1
ATOM 620 N N . PHE A 1 79 ? 13.976 4.520 -15.290 1.00 95.19 79 PHE A N 1
ATOM 621 C CA . PHE A 1 79 ? 14.441 4.157 -16.623 1.00 95.19 79 PHE A CA 1
ATOM 622 C C . PHE A 1 79 ? 14.106 5.246 -17.651 1.00 95.19 79 PHE A C 1
ATOM 624 O O . PHE A 1 79 ? 14.991 5.677 -18.389 1.00 95.19 79 PHE A O 1
ATOM 631 N N . CYS A 1 80 ? 12.868 5.754 -17.654 1.00 94.00 80 CYS A N 1
ATOM 632 C CA . CYS A 1 80 ? 12.475 6.875 -18.513 1.00 94.00 80 CYS A CA 1
ATOM 633 C C . CYS A 1 80 ? 13.316 8.136 -18.249 1.00 94.00 80 CYS A C 1
ATOM 635 O O . CYS A 1 80 ? 13.718 8.804 -19.200 1.00 94.00 80 CYS A O 1
ATOM 637 N N . LEU A 1 81 ? 13.646 8.423 -16.982 1.00 92.69 81 LEU A N 1
ATOM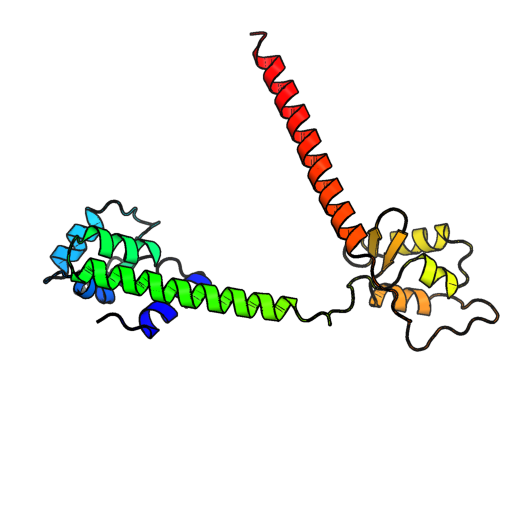 638 C CA . LEU A 1 81 ? 14.557 9.516 -16.618 1.00 92.69 81 LEU A CA 1
ATOM 639 C C . LEU A 1 81 ? 15.975 9.283 -17.156 1.00 92.69 81 LEU A C 1
ATOM 641 O O . LEU A 1 81 ? 16.585 10.173 -17.743 1.00 92.69 81 LEU A O 1
ATOM 645 N N . ALA A 1 82 ? 16.504 8.075 -16.952 1.00 91.75 82 ALA A N 1
ATOM 646 C CA . ALA A 1 82 ? 17.861 7.712 -17.343 1.00 91.75 82 ALA A CA 1
ATOM 647 C C . ALA A 1 82 ? 18.060 7.690 -18.866 1.00 91.75 82 ALA A C 1
ATOM 649 O O . ALA A 1 82 ? 19.192 7.821 -19.333 1.00 91.75 82 ALA A O 1
ATOM 650 N N . ALA A 1 83 ? 16.979 7.551 -19.640 1.00 90.94 83 ALA A N 1
ATOM 651 C CA . ALA A 1 83 ? 17.032 7.585 -21.094 1.00 90.94 83 ALA A CA 1
ATOM 652 C C . ALA A 1 83 ? 17.476 8.947 -21.650 1.00 90.94 83 ALA A C 1
ATOM 654 O O . ALA A 1 83 ? 18.044 8.988 -22.741 1.00 90.94 83 ALA A O 1
ATOM 655 N N . ASN A 1 84 ? 17.266 10.036 -20.897 1.00 91.06 84 ASN A N 1
ATOM 656 C CA . ASN A 1 84 ? 17.650 11.401 -21.268 1.00 91.06 84 ASN A CA 1
ATOM 657 C C . ASN A 1 84 ? 17.158 11.801 -22.677 1.00 91.06 84 ASN A C 1
ATOM 659 O O . ASN A 1 84 ? 17.904 12.364 -23.478 1.00 91.06 84 ASN A O 1
ATOM 663 N N . THR A 1 85 ? 15.906 11.454 -22.989 1.00 94.12 85 THR A N 1
ATOM 664 C CA . THR A 1 85 ? 15.222 11.818 -24.238 1.00 94.12 85 THR A CA 1
ATOM 665 C C . THR A 1 85 ? 13.962 12.623 -23.933 1.00 94.12 85 THR A C 1
ATOM 667 O O . THR A 1 85 ? 13.355 12.437 -22.878 1.00 94.12 85 THR A O 1
ATOM 670 N N . ASP A 1 86 ? 13.517 13.456 -24.877 1.00 94.62 86 ASP A N 1
ATOM 671 C CA . ASP A 1 86 ? 12.272 14.227 -24.724 1.00 94.62 86 ASP A CA 1
ATOM 672 C C . ASP A 1 86 ? 11.061 13.311 -24.489 1.00 94.62 86 ASP A C 1
ATOM 674 O O . ASP A 1 86 ? 10.228 13.574 -23.623 1.00 94.62 86 ASP A O 1
ATOM 678 N N . LYS A 1 87 ? 11.010 12.177 -25.206 1.00 93.75 87 LYS A N 1
ATOM 679 C CA . LYS A 1 87 ? 9.969 11.153 -25.027 1.00 93.75 87 LYS A CA 1
ATOM 680 C C . LYS A 1 87 ? 10.025 10.510 -23.642 1.00 93.75 87 LYS A C 1
ATOM 682 O O . LYS A 1 87 ? 8.983 10.306 -23.030 1.00 93.75 87 LYS A O 1
ATOM 687 N N . GLY A 1 88 ? 11.224 10.212 -23.140 1.00 93.31 88 GLY A N 1
ATOM 688 C CA . GLY A 1 88 ? 11.419 9.661 -21.800 1.00 93.31 88 GLY A CA 1
ATOM 689 C C . GLY A 1 88 ? 10.984 10.631 -20.703 1.00 93.31 88 GLY A C 1
ATOM 690 O O . GLY A 1 88 ? 10.314 10.226 -19.755 1.00 93.31 88 GLY A O 1
ATOM 691 N N . GLU A 1 89 ? 11.285 11.918 -20.863 1.00 94.50 89 GLU A N 1
ATOM 692 C CA . GLU A 1 89 ? 10.845 12.965 -19.937 1.00 94.50 89 GLU A CA 1
ATOM 693 C C . GLU A 1 89 ? 9.314 13.132 -19.950 1.00 94.50 89 GLU A C 1
ATOM 695 O O . GLU A 1 89 ? 8.691 13.196 -18.886 1.00 94.50 89 GLU A O 1
ATOM 700 N N . GLU A 1 90 ? 8.687 13.128 -21.132 1.00 94.94 90 GLU A N 1
ATOM 701 C CA . GLU A 1 90 ? 7.225 13.157 -21.282 1.00 94.94 90 GLU A CA 1
ATOM 702 C C . GLU A 1 90 ? 6.566 11.923 -20.645 1.00 94.94 90 GLU A C 1
ATOM 704 O O . GLU A 1 90 ? 5.662 12.056 -19.817 1.00 94.94 90 GLU A O 1
ATOM 709 N N . ALA A 1 91 ? 7.071 10.726 -20.959 1.00 94.31 91 ALA A N 1
ATOM 710 C CA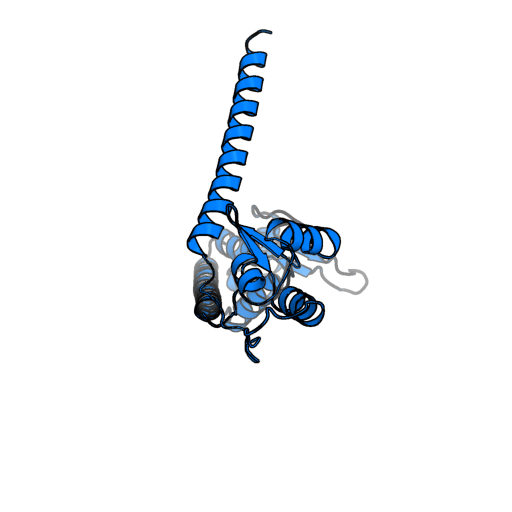 . ALA A 1 91 ? 6.603 9.460 -20.402 1.00 94.31 91 ALA A CA 1
ATOM 711 C C . ALA A 1 91 ? 6.679 9.448 -18.870 1.00 94.31 91 ALA A C 1
ATOM 713 O O . ALA A 1 91 ? 5.718 9.080 -18.193 1.00 94.31 91 ALA A O 1
ATOM 714 N N . ARG A 1 92 ? 7.804 9.903 -18.307 1.00 94.94 92 ARG A N 1
ATOM 715 C CA . ARG A 1 92 ? 7.992 10.001 -16.858 1.00 94.94 92 ARG A CA 1
ATOM 716 C C . ARG A 1 92 ? 7.015 10.983 -16.221 1.00 94.94 92 ARG A C 1
ATOM 718 O O . ARG A 1 92 ? 6.439 10.676 -15.178 1.00 94.94 92 ARG A O 1
ATOM 725 N N . ARG A 1 93 ? 6.841 12.165 -16.817 1.00 95.12 93 ARG A N 1
ATOM 726 C CA . ARG A 1 93 ? 5.912 13.182 -16.309 1.00 95.12 93 ARG A CA 1
ATOM 727 C C . ARG A 1 93 ? 4.485 12.650 -16.284 1.00 95.12 93 ARG A C 1
ATOM 729 O O . ARG A 1 93 ? 3.797 12.828 -15.283 1.00 95.12 93 ARG A O 1
ATOM 736 N N . TYR A 1 94 ? 4.095 11.940 -17.337 1.00 95.12 94 TYR A N 1
ATOM 737 C CA . TYR A 1 94 ? 2.790 11.306 -17.429 1.00 95.12 94 TYR A CA 1
ATOM 738 C C . TYR A 1 94 ? 2.590 10.224 -16.355 1.00 95.12 94 TYR A C 1
ATOM 740 O O . TYR A 1 94 ? 1.569 10.229 -15.671 1.00 95.12 94 TYR A O 1
ATOM 748 N N . PHE A 1 95 ? 3.595 9.371 -16.116 1.00 94.62 95 PHE A N 1
ATOM 749 C CA . PHE A 1 95 ? 3.582 8.409 -15.004 1.00 94.62 95 PHE A CA 1
ATOM 750 C C . PHE A 1 95 ? 3.322 9.076 -13.651 1.00 94.62 95 PHE A C 1
ATOM 752 O O . PHE A 1 95 ? 2.433 8.653 -12.915 1.00 94.62 95 PHE A O 1
ATOM 759 N N . ILE A 1 96 ? 4.076 10.133 -13.339 1.00 94.88 96 ILE A N 1
ATOM 760 C CA . ILE A 1 96 ? 3.957 10.863 -12.069 1.00 94.88 96 ILE A CA 1
ATOM 761 C C . ILE A 1 96 ? 2.571 11.502 -11.934 1.00 94.88 96 ILE A C 1
ATOM 763 O O . ILE A 1 96 ? 1.994 11.520 -10.847 1.00 94.88 96 ILE A O 1
ATOM 767 N N . GLU A 1 97 ? 2.028 12.039 -13.024 1.00 96.12 97 GLU A N 1
ATOM 768 C CA . GLU A 1 97 ? 0.716 12.674 -13.017 1.00 96.12 97 GLU A CA 1
ATOM 769 C C . GLU A 1 97 ? -0.413 11.670 -12.752 1.00 96.12 97 GLU A C 1
ATOM 771 O O . GLU A 1 97 ? -1.249 11.915 -11.877 1.00 96.12 97 GLU A O 1
ATOM 776 N N . VAL A 1 98 ? -0.418 10.533 -13.453 1.00 95.44 98 VAL A N 1
ATOM 777 C CA . VAL A 1 98 ? -1.413 9.467 -13.250 1.00 95.44 98 VAL A CA 1
ATOM 778 C C . VAL A 1 98 ? -1.301 8.888 -11.840 1.00 95.44 98 VAL A C 1
ATOM 780 O O . VAL A 1 98 ? -2.306 8.767 -11.141 1.00 95.44 98 VAL A O 1
ATOM 783 N N . GLU A 1 99 ? -0.081 8.625 -11.369 1.00 94.31 99 GLU A N 1
ATOM 784 C CA . GLU A 1 99 ? 0.175 8.144 -10.010 1.00 94.31 99 GLU A CA 1
ATOM 785 C C . GLU A 1 99 ? -0.338 9.123 -8.944 1.00 94.31 99 GLU A C 1
ATOM 787 O O . GLU A 1 99 ? -0.978 8.712 -7.974 1.00 94.31 99 GLU A O 1
ATOM 792 N N . LYS A 1 100 ? -0.124 10.431 -9.132 1.00 95.50 100 LYS A N 1
ATOM 793 C CA . LYS A 1 100 ? -0.630 11.461 -8.217 1.00 95.50 100 LYS A CA 1
ATOM 794 C C . LYS A 1 100 ? -2.157 11.452 -8.148 1.00 95.50 100 LYS A C 1
ATOM 796 O O . LYS A 1 100 ? -2.709 11.490 -7.049 1.00 95.50 100 LYS A O 1
ATOM 801 N N . ARG A 1 101 ? -2.839 11.393 -9.297 1.00 94.50 101 ARG A N 1
ATOM 802 C CA . ARG A 1 101 ? -4.311 11.330 -9.351 1.00 94.50 101 ARG A CA 1
ATOM 803 C C . ARG A 1 101 ? -4.836 10.056 -8.689 1.00 94.50 101 ARG A C 1
ATOM 805 O O . ARG A 1 101 ? -5.785 10.125 -7.911 1.00 94.50 101 ARG A O 1
ATOM 812 N N . TYR A 1 102 ? -4.187 8.920 -8.942 1.00 94.12 102 TYR A N 1
ATOM 813 C CA . TYR A 1 102 ? -4.536 7.640 -8.331 1.00 94.12 102 TYR A CA 1
ATOM 814 C C . TYR A 1 102 ? -4.406 7.684 -6.802 1.00 94.12 102 TYR A C 1
ATOM 816 O O . TYR A 1 102 ? -5.351 7.338 -6.094 1.00 94.12 102 TYR A O 1
ATOM 824 N N . ARG A 1 103 ? -3.289 8.202 -6.272 1.00 92.25 103 ARG A N 1
ATOM 825 C CA . ARG A 1 103 ? -3.093 8.367 -4.821 1.00 92.25 103 ARG A CA 1
ATOM 826 C C . ARG A 1 103 ? -4.141 9.286 -4.194 1.00 92.25 103 ARG A C 1
ATOM 828 O O . ARG A 1 103 ? -4.723 8.921 -3.181 1.00 92.25 103 ARG A O 1
ATOM 835 N N . GLN A 1 104 ? -4.452 10.420 -4.825 1.00 92.56 104 GLN A N 1
ATOM 836 C CA . GLN A 1 104 ? -5.511 11.322 -4.354 1.00 92.56 104 GLN A CA 1
ATOM 837 C C . GLN A 1 104 ? -6.886 10.643 -4.326 1.00 92.56 104 GLN A C 1
ATOM 839 O O . GLN A 1 104 ? -7.671 10.863 -3.405 1.00 92.56 104 GLN A O 1
ATOM 844 N N . HIS A 1 105 ? -7.187 9.807 -5.322 1.00 90.31 105 HIS A N 1
ATOM 845 C CA . HIS A 1 105 ? -8.424 9.034 -5.351 1.00 90.31 105 HIS A CA 1
ATOM 846 C C . HIS A 1 105 ? -8.479 8.003 -4.213 1.00 90.31 105 HIS A C 1
ATOM 848 O O . HIS A 1 105 ? -9.518 7.863 -3.562 1.00 90.31 105 HIS A O 1
ATOM 854 N N . LEU A 1 106 ? -7.368 7.313 -3.934 1.00 88.69 106 LEU A N 1
ATOM 855 C CA . LEU A 1 106 ? -7.264 6.389 -2.802 1.00 88.69 106 LEU A CA 1
ATOM 856 C C . LEU A 1 106 ? -7.422 7.111 -1.462 1.00 88.69 106 LEU A C 1
ATOM 858 O O . LEU A 1 106 ? -8.227 6.681 -0.644 1.00 88.69 106 LEU A O 1
ATOM 862 N N . GLU A 1 107 ? -6.715 8.224 -1.258 1.00 87.31 107 GLU A N 1
ATOM 863 C CA . GLU A 1 107 ? -6.816 9.045 -0.047 1.00 87.31 107 GLU A CA 1
ATOM 864 C C . GLU A 1 107 ? -8.244 9.537 0.174 1.00 87.31 107 GLU A C 1
ATOM 866 O O . GLU A 1 107 ? -8.759 9.437 1.283 1.00 87.31 107 GLU A O 1
ATOM 871 N N . ARG A 1 108 ? -8.917 9.997 -0.888 1.00 86.62 108 ARG A N 1
ATOM 872 C CA . ARG A 1 108 ? -10.317 10.426 -0.826 1.00 86.62 108 ARG A CA 1
ATOM 873 C C . ARG A 1 108 ? -11.259 9.276 -0.481 1.00 86.62 108 ARG A C 1
ATOM 875 O O . ARG A 1 108 ? -12.184 9.454 0.306 1.00 86.62 108 ARG A O 1
ATOM 882 N N . SER A 1 109 ? -11.040 8.108 -1.077 1.00 82.62 109 SER A N 1
ATOM 883 C CA . SER A 1 109 ? -11.836 6.908 -0.792 1.00 82.62 109 SER A CA 1
ATOM 884 C C . SER A 1 109 ? -11.644 6.463 0.658 1.00 82.62 109 SER A C 1
ATOM 886 O O . SER A 1 109 ? -12.611 6.124 1.335 1.00 82.62 109 SER A O 1
ATOM 888 N N . LEU A 1 110 ? -10.410 6.544 1.160 1.00 79.69 110 LEU A N 1
ATOM 889 C CA . LEU A 1 110 ? -10.081 6.256 2.548 1.00 79.69 110 LEU A CA 1
ATOM 890 C C . LEU A 1 110 ? -10.719 7.286 3.491 1.00 79.69 110 LEU A C 1
ATOM 892 O O . LEU A 1 110 ? -11.376 6.904 4.451 1.00 79.69 110 LEU A O 1
ATOM 896 N N . SER A 1 111 ? -10.608 8.587 3.204 1.00 73.56 111 SER A N 1
ATOM 897 C CA . SER A 1 111 ? -11.215 9.631 4.038 1.00 73.56 111 SER A CA 1
ATOM 898 C C . SER A 1 111 ? -12.739 9.511 4.087 1.00 73.56 111 SER A C 1
ATOM 900 O O . SER A 1 111 ? -13.330 9.677 5.147 1.00 73.56 111 SER A O 1
ATOM 902 N N . LEU A 1 112 ? -13.373 9.131 2.972 1.00 62.41 112 LEU A N 1
ATOM 903 C CA . LEU A 1 112 ? -14.810 8.841 2.925 1.00 62.41 112 LEU A CA 1
ATOM 904 C C . LEU A 1 112 ? -15.191 7.621 3.780 1.00 62.41 112 LEU A C 1
ATOM 906 O O . LEU A 1 112 ? -16.273 7.616 4.358 1.00 62.41 112 LEU A O 1
ATOM 910 N N . SER A 1 113 ? -14.307 6.624 3.907 1.00 54.38 113 SER A N 1
ATOM 911 C CA . SER A 1 113 ? -14.512 5.481 4.812 1.00 54.38 113 SER A CA 1
ATOM 912 C C . SER A 1 113 ? -14.296 5.806 6.298 1.00 54.38 113 SER A C 1
ATOM 914 O O . SER A 1 113 ? -14.751 5.053 7.151 1.00 54.38 113 SER A O 1
ATOM 916 N N . PHE A 1 114 ? -13.656 6.934 6.628 1.00 53.66 114 PHE A N 1
ATOM 917 C CA . PHE A 1 114 ? -13.499 7.409 8.012 1.00 53.66 114 PHE A CA 1
ATOM 918 C C . PHE A 1 114 ? -14.621 8.360 8.461 1.00 53.66 114 PHE A C 1
ATOM 920 O O . PHE A 1 114 ? -14.849 8.511 9.661 1.00 53.66 114 PHE A O 1
ATOM 927 N N . ASP A 1 115 ? -15.354 8.969 7.523 1.00 47.75 115 ASP A N 1
ATOM 928 C CA . ASP A 1 115 ? -16.493 9.846 7.828 1.00 47.75 115 ASP A CA 1
ATOM 929 C C . ASP A 1 115 ? -17.800 9.087 8.125 1.00 47.75 115 ASP A C 1
ATOM 931 O O . ASP A 1 115 ? -18.781 9.689 8.577 1.00 47.75 115 ASP A O 1
ATOM 935 N N . THR A 1 116 ? -17.823 7.755 8.002 1.00 47.25 116 THR A N 1
ATOM 936 C CA . THR A 1 116 ? -18.853 6.922 8.637 1.00 47.25 116 THR A CA 1
ATOM 937 C C . THR A 1 116 ? -18.616 6.839 10.145 1.00 47.25 116 THR A C 1
ATOM 939 O O . THR A 1 116 ? -18.231 5.814 10.698 1.00 47.25 116 THR A O 1
ATOM 942 N N . LYS A 1 117 ? -18.963 7.925 10.844 1.00 48.16 117 LYS A N 1
ATOM 943 C CA . LYS A 1 117 ? -19.397 7.927 12.253 1.00 48.16 117 LYS A CA 1
ATOM 944 C C . LYS A 1 117 ? -20.691 7.107 12.437 1.00 48.16 117 LYS A C 1
ATOM 946 O O . LYS A 1 117 ? -21.682 7.607 12.964 1.00 48.16 117 LYS A O 1
ATOM 951 N N . SER A 1 118 ? -20.704 5.855 11.985 1.00 54.06 118 SER A N 1
ATOM 952 C CA . SER A 1 118 ? -21.748 4.872 12.282 1.00 54.06 118 SER A CA 1
ATOM 953 C C . SER A 1 118 ? -21.164 3.500 12.619 1.00 54.06 118 SER A C 1
ATOM 955 O O . SER A 1 118 ? -21.806 2.483 12.372 1.00 54.06 118 SER A O 1
ATOM 957 N N . GLU A 1 119 ? -19.962 3.450 13.184 1.00 55.34 119 GLU A N 1
ATOM 958 C CA . GLU A 1 119 ? -19.501 2.245 13.863 1.00 55.34 119 GLU A CA 1
ATOM 959 C C . GLU A 1 119 ? -19.731 2.442 15.351 1.00 55.34 119 GLU A C 1
ATOM 961 O O . GLU A 1 119 ? -19.194 3.344 15.998 1.00 55.34 119 GLU A O 1
ATOM 966 N N . GLU A 1 120 ? -20.647 1.638 15.871 1.00 59.22 120 GLU A N 1
ATOM 967 C CA . GLU A 1 120 ? -20.896 1.524 17.293 1.00 59.22 120 GLU A CA 1
ATOM 968 C C . GLU A 1 120 ? -19.553 1.341 18.009 1.00 59.22 120 GLU A C 1
ATOM 970 O O . GLU A 1 120 ? -18.720 0.563 17.537 1.00 59.22 120 GLU A O 1
ATOM 975 N N . PRO A 1 121 ? -19.288 2.063 19.111 1.00 65.38 121 PRO A N 1
ATOM 976 C CA . PRO A 1 121 ? -18.013 1.905 19.788 1.00 65.38 121 PRO A CA 1
ATOM 977 C C . PRO A 1 121 ? -17.862 0.436 20.172 1.00 65.38 121 PRO A C 1
ATOM 979 O O . PRO A 1 121 ? -18.772 -0.111 20.787 1.00 65.38 121 PRO A O 1
ATOM 982 N N . ALA A 1 122 ? -16.728 -0.182 19.819 1.00 75.00 122 ALA A N 1
ATOM 983 C CA . ALA A 1 122 ? -16.479 -1.613 20.026 1.00 75.00 122 ALA A CA 1
ATOM 984 C C . ALA A 1 122 ? -16.720 -2.067 21.478 1.00 75.00 122 ALA A C 1
ATOM 986 O O . ALA A 1 122 ? -17.053 -3.221 21.718 1.00 75.00 122 ALA A O 1
ATOM 987 N N . PHE A 1 123 ? -16.612 -1.138 22.438 1.00 80.69 123 PHE A N 1
ATOM 988 C CA . PHE A 1 123 ? -16.882 -1.356 23.857 1.00 80.69 123 PHE A CA 1
ATOM 989 C C . PHE A 1 123 ? -17.912 -0.342 24.401 1.00 80.69 123 PHE A C 1
ATOM 991 O O . PHE A 1 123 ? -17.542 0.579 25.135 1.00 80.69 123 PHE A O 1
ATOM 998 N N . PRO A 1 124 ? -19.204 -0.443 24.032 1.00 80.62 124 PRO A N 1
ATOM 999 C CA . PRO A 1 124 ? -20.183 0.619 24.275 1.00 80.62 124 PRO A CA 1
ATOM 1000 C C . PRO A 1 124 ? -20.665 0.704 25.732 1.00 80.62 124 PRO A C 1
ATOM 1002 O O . PRO A 1 124 ? -21.298 1.696 26.106 1.00 80.62 124 PRO A O 1
ATOM 1005 N N . TYR A 1 125 ? -20.392 -0.313 26.558 1.00 84.94 125 TYR A N 1
ATOM 1006 C CA . TYR A 1 125 ? -20.986 -0.441 27.889 1.00 84.94 125 TYR A CA 1
ATOM 1007 C C . TYR A 1 125 ? -19.942 -0.332 28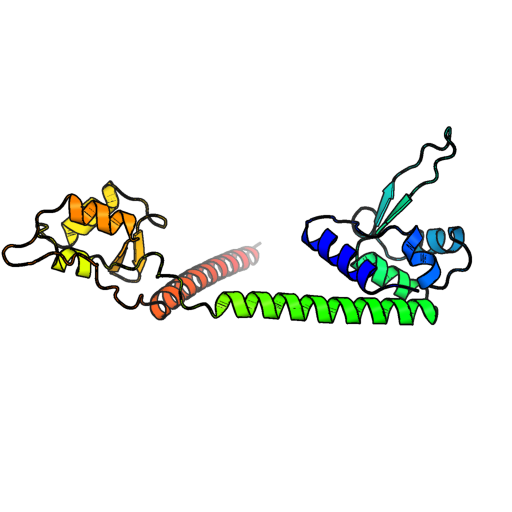.990 1.00 84.94 125 TYR A C 1
ATOM 1009 O O . TYR A 1 125 ? -19.022 -1.139 29.079 1.00 84.94 125 TYR A O 1
ATOM 1017 N N . SER A 1 126 ? -20.098 0.643 29.883 1.00 86.75 126 SER A N 1
ATOM 1018 C CA . SER A 1 126 ? -19.201 0.769 31.030 1.00 86.75 126 SER A CA 1
ATOM 1019 C C . SER A 1 126 ? -19.612 -0.172 32.166 1.00 86.75 126 SER A C 1
ATOM 1021 O O . SER A 1 126 ? -20.792 -0.427 32.404 1.00 86.75 126 SER A O 1
ATOM 1023 N N . SER A 1 127 ? -18.647 -0.640 32.957 1.00 83.44 127 SER A N 1
ATOM 1024 C CA . SER A 1 127 ? -18.918 -1.510 34.106 1.00 83.44 127 SER A CA 1
ATOM 1025 C C . SER A 1 127 ? -19.819 -0.839 35.152 1.00 83.44 127 SER A C 1
ATOM 1027 O O . SER A 1 127 ? -20.452 -1.519 35.953 1.00 83.44 127 SER A O 1
ATOM 1029 N N . THR A 1 128 ? -19.826 0.498 35.207 1.00 83.25 128 THR A N 1
ATOM 1030 C CA . THR A 1 128 ? -20.702 1.274 36.102 1.00 83.25 128 THR A CA 1
ATOM 1031 C C . THR A 1 128 ? -22.141 1.196 35.631 1.00 83.25 128 THR A C 1
ATOM 1033 O O . THR A 1 128 ? -23.027 0.935 36.433 1.00 83.25 128 THR A O 1
ATOM 1036 N N . GLN A 1 129 ? -22.345 1.361 34.326 1.00 81.44 129 GLN A N 1
ATOM 1037 C CA . GLN A 1 129 ? -23.649 1.250 33.696 1.00 81.44 129 GLN A CA 1
ATOM 1038 C C . GLN A 1 129 ? -24.226 -0.161 33.838 1.00 81.44 129 GLN A C 1
ATOM 1040 O O . GLN A 1 129 ? -25.384 -0.311 34.207 1.00 81.44 129 GLN A O 1
ATOM 1045 N N . ILE A 1 130 ? -23.407 -1.197 33.636 1.00 81.38 130 ILE A N 1
ATOM 1046 C CA . ILE A 1 130 ? -23.821 -2.578 33.903 1.00 81.38 130 ILE A CA 1
ATOM 1047 C C . ILE A 1 130 ? -24.264 -2.723 35.365 1.00 81.38 130 ILE A C 1
ATOM 1049 O O . ILE A 1 130 ? -25.370 -3.169 35.633 1.00 81.38 130 ILE A O 1
ATOM 1053 N N . HIS A 1 131 ? -23.466 -2.251 36.325 1.00 79.94 131 HIS A N 1
ATOM 1054 C CA . HIS A 1 131 ? -23.814 -2.304 37.750 1.00 79.94 131 HIS A CA 1
ATOM 1055 C C . HIS A 1 131 ? -25.071 -1.488 38.140 1.00 79.94 131 HIS A C 1
ATOM 1057 O O . HIS A 1 131 ? -25.650 -1.728 39.200 1.00 79.94 131 HIS A O 1
ATOM 1063 N N . GLU A 1 132 ? -25.511 -0.513 37.336 1.00 79.56 132 GLU A N 1
ATOM 1064 C CA . GLU A 1 132 ? -26.807 0.161 37.536 1.00 79.56 132 GLU A CA 1
ATOM 1065 C C . GLU A 1 132 ? -27.987 -0.783 37.233 1.00 79.56 132 GLU A C 1
ATOM 1067 O O . GLU A 1 132 ? -29.037 -0.665 37.863 1.00 79.56 132 GLU A O 1
ATOM 1072 N N . TRP A 1 133 ? -27.811 -1.736 36.312 1.00 76.31 133 TRP A N 1
ATOM 1073 C CA . TRP A 1 133 ? -28.866 -2.639 35.841 1.00 76.31 133 TRP A CA 1
ATOM 1074 C C . TRP A 1 133 ? -28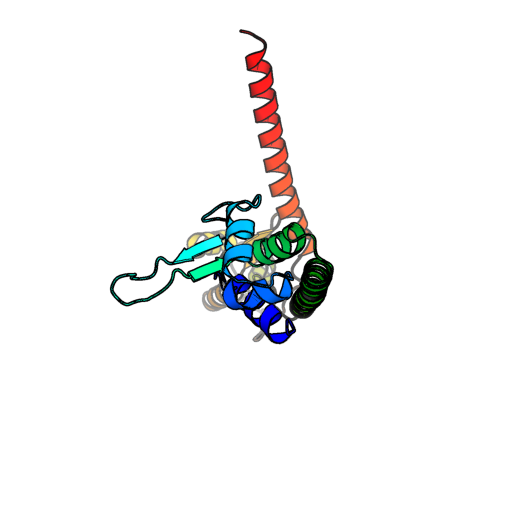.960 -3.957 36.614 1.00 76.31 133 TRP A C 1
ATOM 1076 O O . TRP A 1 133 ? -30.045 -4.528 36.721 1.00 76.31 133 TRP A O 1
ATOM 1086 N N . VAL A 1 134 ? -27.849 -4.433 37.177 1.00 73.75 134 VAL A N 1
ATOM 1087 C CA . VAL A 1 134 ? -27.762 -5.761 37.805 1.00 73.75 134 VAL A CA 1
ATOM 1088 C C . VAL A 1 134 ? -27.330 -5.703 39.262 1.00 73.75 134 VAL A C 1
ATOM 1090 O O . VAL A 1 134 ? -26.483 -4.893 39.647 1.00 73.75 134 VAL A O 1
ATOM 1093 N N . ASP A 1 135 ? -27.899 -6.590 40.081 1.00 67.06 135 ASP A N 1
ATOM 1094 C CA . ASP A 1 135 ? -27.638 -6.624 41.521 1.00 67.06 135 ASP A CA 1
ATOM 1095 C C . ASP A 1 135 ? -26.451 -7.517 41.878 1.00 67.06 135 ASP A C 1
ATOM 1097 O O . ASP A 1 135 ? -26.572 -8.559 42.522 1.00 67.06 135 ASP A O 1
ATOM 1101 N N . TYR A 1 136 ? -25.266 -7.117 41.431 1.00 63.34 136 TYR A N 1
ATOM 1102 C CA . TYR A 1 136 ? -24.042 -7.721 41.939 1.00 63.34 136 TYR A CA 1
ATOM 1103 C C . TYR A 1 136 ? -23.702 -7.161 43.322 1.00 63.34 136 TYR A C 1
ATOM 1105 O O . TYR A 1 136 ? -23.851 -5.965 43.573 1.00 63.34 136 TYR A O 1
ATOM 1113 N N . CYS A 1 137 ? -23.171 -8.020 44.201 1.00 56.78 137 CYS A N 1
ATOM 1114 C CA . CYS A 1 137 ? -22.847 -7.691 45.592 1.00 56.78 137 CYS A CA 1
ATOM 1115 C C . CYS A 1 137 ? -21.915 -6.469 45.763 1.00 56.78 137 CYS A C 1
ATOM 1117 O O . CYS A 1 137 ? -21.889 -5.895 46.848 1.00 56.78 137 CYS A O 1
ATOM 1119 N N . ASN A 1 138 ? -21.152 -6.067 44.730 1.00 71.44 138 ASN A N 1
ATOM 1120 C CA . ASN A 1 138 ? -20.508 -4.749 44.578 1.00 71.44 138 ASN A CA 1
ATOM 1121 C C . ASN A 1 138 ? -19.835 -4.594 43.184 1.00 71.44 138 ASN A C 1
ATOM 1123 O O . ASN A 1 138 ? -19.622 -5.571 42.464 1.00 71.44 138 ASN A O 1
ATOM 1127 N N . ARG A 1 139 ? -19.410 -3.369 42.819 1.00 69.88 139 ARG A N 1
ATOM 1128 C CA . ARG A 1 139 ? -18.667 -3.069 41.565 1.00 69.88 139 ARG A CA 1
ATOM 1129 C C . ARG A 1 139 ? -17.371 -3.879 41.415 1.00 69.88 139 ARG A C 1
ATOM 1131 O O . ARG A 1 139 ? -16.950 -4.174 40.297 1.00 69.88 139 ARG A O 1
ATOM 1138 N N . THR A 1 140 ? -16.721 -4.213 42.528 1.00 76.44 140 THR A N 1
ATOM 1139 C CA . THR A 1 140 ? -15.495 -5.025 42.552 1.00 76.44 140 THR A CA 1
ATOM 1140 C C . THR A 1 140 ? -15.776 -6.461 42.118 1.00 76.44 140 THR A C 1
ATOM 1142 O O . THR A 1 140 ? -15.001 -7.028 41.355 1.00 76.44 140 THR A O 1
ATOM 1145 N N . TYR A 1 141 ? -16.914 -7.014 42.529 1.00 77.25 141 TYR A N 1
ATOM 1146 C CA . TYR A 1 141 ? -17.372 -8.346 42.175 1.00 77.25 141 TYR A CA 1
ATOM 1147 C C . TYR A 1 141 ? -17.706 -8.421 40.687 1.00 77.25 141 TYR A C 1
ATOM 1149 O O . TYR A 1 141 ? -17.185 -9.295 40.006 1.00 77.25 141 TYR A O 1
ATOM 1157 N N . THR A 1 142 ? -18.444 -7.443 40.143 1.00 74.94 142 THR A N 1
ATOM 1158 C CA . THR A 1 142 ? -18.711 -7.361 38.693 1.00 74.94 142 THR A CA 1
ATOM 1159 C C . THR A 1 142 ? -17.413 -7.361 37.883 1.00 74.94 142 THR A C 1
ATOM 1161 O O . THR A 1 142 ? -17.285 -8.092 36.909 1.00 74.94 142 THR A O 1
ATOM 1164 N N . ARG A 1 143 ? -16.407 -6.592 38.320 1.00 80.38 143 ARG A N 1
ATOM 1165 C CA . ARG A 1 143 ? -15.077 -6.586 37.691 1.00 80.38 143 ARG A CA 1
ATOM 1166 C C . ARG A 1 143 ? -14.362 -7.926 37.801 1.00 80.38 143 ARG A C 1
ATOM 1168 O O . ARG A 1 143 ? -13.693 -8.312 36.855 1.00 80.38 143 ARG A O 1
ATOM 1175 N N . SER A 1 144 ? -14.469 -8.602 38.942 1.00 82.44 144 SER A N 1
ATOM 1176 C CA . SER A 1 144 ? -13.839 -9.906 39.144 1.00 82.44 144 SER A CA 1
ATOM 1177 C C . SER A 1 144 ? -14.461 -10.984 38.263 1.00 82.44 144 SER A C 1
ATOM 1179 O O . SER A 1 144 ? -13.718 -11.772 37.699 1.00 82.44 144 SER A O 1
ATOM 1181 N N . VAL A 1 145 ? -15.790 -10.999 38.121 1.00 80.69 145 VAL A N 1
ATOM 1182 C CA . VAL A 1 145 ? -16.497 -11.933 37.228 1.00 80.69 145 VAL A CA 1
ATOM 1183 C C . VAL A 1 145 ? -16.040 -11.716 35.788 1.00 80.69 145 VAL A C 1
ATOM 1185 O O . VAL A 1 145 ? -15.608 -12.653 35.131 1.00 80.69 145 VAL A O 1
ATOM 1188 N N . ILE A 1 146 ? -16.011 -10.458 35.338 1.00 81.81 146 ILE A N 1
ATOM 1189 C CA . ILE A 1 146 ? -15.588 -10.130 33.972 1.00 81.81 146 ILE A CA 1
ATOM 1190 C C . ILE A 1 146 ? -14.132 -10.546 33.722 1.00 81.81 146 ILE A C 1
ATOM 1192 O O . ILE A 1 146 ? -13.829 -11.127 32.695 1.00 81.81 146 ILE A O 1
ATOM 1196 N N . LYS A 1 147 ? -13.227 -10.317 34.678 1.00 83.94 147 LYS A N 1
ATOM 1197 C CA . LYS A 1 147 ? -11.821 -10.729 34.539 1.00 83.94 147 LYS A CA 1
ATOM 1198 C C . LYS A 1 147 ? -11.601 -12.240 34.504 1.00 83.94 147 LYS A C 1
ATOM 1200 O O . LYS A 1 147 ? -10.578 -12.670 33.987 1.00 83.94 147 LYS A O 1
ATOM 1205 N N . ASN A 1 148 ? -12.478 -13.013 35.137 1.00 85.62 148 ASN A N 1
ATOM 1206 C CA . ASN A 1 148 ? -12.326 -14.462 35.208 1.00 85.62 148 ASN A CA 1
ATOM 1207 C C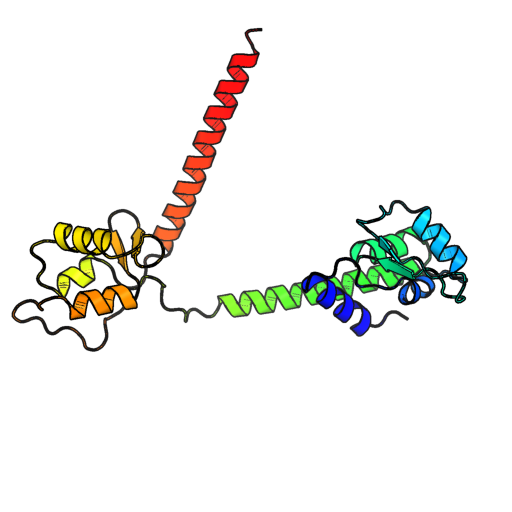 . ASN A 1 148 ? -12.834 -15.142 33.933 1.00 85.62 148 ASN A C 1
ATOM 1209 O O . ASN A 1 148 ? -12.242 -16.129 33.507 1.00 85.62 148 ASN A O 1
ATOM 1213 N N . ASP A 1 149 ? -13.903 -14.598 33.345 1.00 83.69 149 ASP A N 1
ATOM 1214 C CA . ASP A 1 149 ? -14.645 -15.263 32.273 1.00 83.69 149 ASP A CA 1
ATOM 1215 C C . ASP A 1 149 ? -14.402 -14.646 30.879 1.00 83.69 149 ASP A C 1
ATOM 1217 O O . ASP A 1 149 ? -14.865 -15.209 29.891 1.00 83.69 149 ASP A O 1
ATOM 1221 N N . TYR A 1 150 ? -13.696 -13.510 30.783 1.00 89.12 150 TYR A N 1
ATOM 1222 C CA . TYR A 1 150 ? -13.527 -12.743 29.539 1.00 89.12 150 TYR A CA 1
ATOM 1223 C C . TYR A 1 150 ? -12.088 -12.237 29.326 1.00 89.12 150 TYR A C 1
ATOM 1225 O O . TYR A 1 150 ? -11.325 -12.072 30.281 1.00 89.12 150 TYR A O 1
ATOM 1233 N N . GLU A 1 151 ? -11.727 -11.931 28.074 1.00 83.00 151 GLU A N 1
ATOM 1234 C CA . GLU A 1 151 ? -10.370 -11.541 27.669 1.00 83.00 151 GLU A CA 1
ATOM 1235 C C . GLU A 1 151 ? -10.189 -10.019 27.477 1.00 83.00 151 GLU A C 1
ATOM 1237 O O . GLU A 1 151 ? -10.966 -9.332 26.804 1.00 83.00 151 GLU A O 1
ATOM 1242 N N . GLU A 1 152 ? -9.107 -9.464 28.040 1.00 86.38 152 GLU A N 1
ATOM 1243 C CA . GLU A 1 152 ? -8.759 -8.045 27.878 1.00 86.38 152 GLU A CA 1
ATOM 1244 C C . GLU A 1 152 ? -8.288 -7.735 26.450 1.00 86.38 152 GLU A C 1
ATOM 1246 O O . GLU A 1 152 ? -7.371 -8.363 25.927 1.00 86.38 152 GLU A O 1
ATOM 1251 N N . GLY A 1 153 ? -8.870 -6.706 25.839 1.00 79.56 153 GLY A N 1
ATOM 1252 C CA . GLY A 1 153 ? -8.618 -6.301 24.457 1.00 79.56 153 GLY A CA 1
ATOM 1253 C C . GLY A 1 153 ? -9.587 -6.915 23.447 1.00 79.56 153 GLY A C 1
ATOM 1254 O O . GLY A 1 153 ? -9.667 -6.403 22.333 1.00 79.56 153 GLY A O 1
ATOM 1255 N N . ILE A 1 154 ? -10.339 -7.948 23.839 1.00 80.44 154 ILE A N 1
ATOM 1256 C CA . ILE A 1 154 ? -11.343 -8.616 22.998 1.00 80.44 154 ILE A CA 1
ATOM 1257 C C . ILE A 1 154 ? -12.742 -8.355 23.559 1.00 80.44 154 ILE A C 1
ATOM 1259 O O . ILE A 1 154 ? -13.586 -7.764 22.885 1.00 80.44 154 ILE A O 1
ATOM 1263 N N . ASP A 1 155 ? -12.960 -8.711 24.823 1.00 84.81 155 ASP A N 1
ATOM 1264 C CA . ASP A 1 155 ? -14.266 -8.623 25.478 1.00 84.81 155 ASP A CA 1
ATOM 1265 C C . ASP A 1 155 ? -14.424 -7.362 26.321 1.00 84.81 155 ASP A C 1
ATOM 1267 O O . ASP A 1 155 ? -15.510 -6.779 26.413 1.00 84.81 155 ASP A O 1
ATOM 1271 N N . TYR A 1 156 ? -13.322 -6.899 26.916 1.00 90.06 156 TYR A N 1
ATOM 1272 C CA . TYR A 1 156 ? -13.293 -5.655 27.670 1.00 90.06 156 TYR A CA 1
ATOM 1273 C C . TYR A 1 156 ? -11.977 -4.893 27.513 1.00 90.06 156 TYR A C 1
ATOM 1275 O O . TYR A 1 156 ? -10.931 -5.460 27.216 1.00 90.06 156 TYR A O 1
ATOM 1283 N N . ILE A 1 157 ? -12.004 -3.592 27.798 1.00 87.69 157 ILE A N 1
ATOM 1284 C CA . ILE A 1 157 ? -10.815 -2.737 27.891 1.00 87.69 157 ILE A CA 1
ATOM 1285 C C . ILE A 1 157 ? -10.851 -1.871 29.149 1.00 87.69 157 ILE A C 1
ATOM 1287 O O . ILE A 1 157 ? -11.918 -1.511 29.654 1.00 87.69 157 ILE A O 1
ATOM 1291 N N . TRP A 1 158 ? -9.671 -1.494 29.639 1.00 85.88 158 TRP A N 1
ATOM 1292 C CA . TRP A 1 158 ? -9.525 -0.497 30.698 1.00 85.88 158 TRP A CA 1
ATOM 1293 C C . TRP A 1 158 ? -9.259 0.884 30.111 1.00 85.88 158 TRP A C 1
ATOM 1295 O O . TRP A 1 158 ? -8.283 1.092 29.392 1.00 85.88 158 TRP A O 1
ATOM 1305 N N . VAL A 1 159 ? -10.092 1.850 30.492 1.00 82.88 159 VAL A N 1
ATOM 1306 C CA . VAL A 1 159 ? -9.865 3.271 30.226 1.00 82.88 159 VAL A CA 1
ATOM 1307 C C . VAL A 1 159 ? -9.850 3.992 31.571 1.00 82.88 159 VAL A C 1
ATOM 1309 O O . VAL A 1 159 ? -10.850 4.038 32.290 1.00 82.88 159 VAL A O 1
ATOM 1312 N N . GLU A 1 160 ? -8.683 4.519 31.944 1.00 81.56 160 GLU A N 1
ATOM 1313 C CA . GLU A 1 160 ? -8.411 5.128 33.255 1.00 81.56 160 GLU A CA 1
ATOM 1314 C C . GLU A 1 160 ? -8.683 4.174 34.438 1.00 81.56 160 GLU A C 1
ATOM 1316 O O . GLU A 1 160 ? -7.833 3.370 34.816 1.00 81.56 160 GLU A O 1
ATOM 1321 N N . ARG A 1 161 ? -9.862 4.286 35.060 1.00 83.56 161 ARG A N 1
ATOM 1322 C CA . ARG A 1 161 ? -10.310 3.498 36.223 1.00 83.56 161 ARG A CA 1
ATOM 1323 C C . ARG A 1 161 ? -11.640 2.805 35.967 1.00 83.56 161 ARG A C 1
ATOM 1325 O O . ARG A 1 161 ? -12.275 2.325 36.912 1.00 83.56 161 ARG A O 1
ATOM 1332 N N . GLU A 1 162 ? -12.088 2.787 34.722 1.00 84.25 162 GLU A N 1
ATOM 1333 C CA . GLU A 1 162 ? -13.349 2.205 34.307 1.00 84.25 162 GLU A CA 1
ATOM 1334 C C . GLU A 1 162 ? -13.104 1.154 33.232 1.00 84.25 162 GLU A C 1
ATOM 1336 O O . GLU A 1 162 ? -12.189 1.259 32.419 1.00 84.25 162 GLU A O 1
ATOM 1341 N N . MET A 1 163 ? -13.900 0.098 33.300 1.00 87.62 163 MET A N 1
ATOM 1342 C CA . MET A 1 163 ? -13.824 -1.019 32.379 1.00 87.62 163 MET A CA 1
ATOM 1343 C C . MET A 1 163 ? -14.990 -0.891 31.412 1.00 87.62 163 MET A C 1
ATOM 1345 O O . MET A 1 163 ? -16.113 -0.639 31.853 1.00 87.62 163 MET A O 1
ATOM 1349 N N . TYR A 1 164 ? -14.711 -1.036 30.127 1.00 87.94 164 TYR A N 1
ATOM 1350 C CA . TYR A 1 164 ? -15.686 -0.965 29.050 1.00 87.94 164 TYR A CA 1
ATOM 1351 C C . TYR A 1 164 ? -15.780 -2.337 28.399 1.00 87.94 164 TYR A C 1
ATOM 1353 O O . TYR A 1 164 ? -14.749 -2.950 28.148 1.00 87.94 164 TYR A O 1
ATOM 1361 N N . LEU A 1 165 ? -16.996 -2.816 28.173 1.00 87.38 165 LEU A N 1
ATOM 1362 C CA . LEU A 1 165 ? -17.300 -4.123 27.606 1.00 87.38 165 LEU A CA 1
ATOM 1363 C C . LEU A 1 165 ? -17.848 -3.973 26.196 1.00 87.38 165 LEU A C 1
ATOM 1365 O O . LEU A 1 165 ? -18.555 -2.998 25.915 1.00 87.38 165 LEU A O 1
ATOM 1369 N N . ASN A 1 166 ? -17.567 -4.966 25.356 1.00 89.19 166 ASN A N 1
ATOM 1370 C CA . ASN A 1 166 ? -18.225 -5.129 24.070 1.00 89.19 166 ASN A CA 1
ATOM 1371 C C . ASN A 1 166 ? -19.705 -5.521 24.257 1.00 89.19 166 ASN A C 1
ATOM 1373 O O . ASN A 1 166 ? -20.176 -5.779 25.372 1.00 89.19 166 ASN A O 1
ATOM 1377 N N . ALA A 1 167 ? -20.473 -5.492 23.168 1.00 84.94 167 ALA A N 1
ATOM 1378 C CA . ALA A 1 167 ? -21.911 -5.730 23.242 1.00 84.94 167 ALA A CA 1
ATOM 1379 C C . ALA A 1 167 ? -22.269 -7.169 23.642 1.00 84.94 167 ALA A C 1
ATOM 1381 O O . ALA A 1 167 ? -23.208 -7.374 24.418 1.00 84.94 167 ALA A O 1
ATOM 1382 N N . ASP A 1 168 ? -21.493 -8.144 23.176 1.00 83.25 168 ASP A N 1
ATOM 1383 C CA . ASP A 1 168 ? -21.734 -9.563 23.436 1.00 83.25 168 ASP A CA 1
ATOM 1384 C C . ASP A 1 168 ? -21.480 -9.907 24.907 1.00 83.25 168 ASP A C 1
ATOM 1386 O O . ASP A 1 168 ? -22.360 -10.451 25.577 1.00 83.25 168 ASP A O 1
ATOM 1390 N N . ALA A 1 169 ? -20.336 -9.489 25.456 1.00 85.50 169 ALA A N 1
ATOM 1391 C CA . ALA A 1 169 ? -19.990 -9.691 26.859 1.00 85.50 169 ALA A CA 1
ATOM 1392 C C . ALA A 1 169 ? -20.990 -8.997 27.792 1.00 85.50 169 ALA A C 1
ATOM 1394 O O . ALA A 1 169 ? -21.413 -9.574 28.794 1.00 85.50 169 ALA A O 1
ATOM 1395 N N . ALA A 1 170 ? -21.433 -7.781 27.451 1.00 85.69 170 ALA A N 1
ATOM 1396 C CA . ALA A 1 170 ? -22.478 -7.100 28.209 1.00 85.69 170 ALA A CA 1
ATOM 1397 C C . ALA A 1 170 ? -23.804 -7.877 28.191 1.00 85.69 170 ALA A C 1
ATOM 1399 O O . ALA A 1 170 ? -24.437 -8.029 29.234 1.00 85.69 170 ALA A O 1
ATOM 1400 N N . THR A 1 171 ? -24.208 -8.401 27.033 1.00 83.31 171 THR A N 1
ATOM 1401 C CA . THR A 1 171 ? -25.464 -9.148 26.875 1.00 83.31 171 THR A CA 1
ATOM 1402 C C . THR A 1 171 ? -25.440 -10.463 27.650 1.00 83.31 171 THR A C 1
ATOM 1404 O O . THR A 1 171 ? -26.369 -10.751 28.407 1.00 83.31 171 THR A O 1
ATOM 1407 N N . ILE A 1 172 ? -24.363 -11.243 27.521 1.00 82.81 172 ILE A N 1
ATOM 1408 C CA . ILE A 1 172 ? -24.185 -12.508 28.248 1.00 82.81 172 ILE A CA 1
ATOM 1409 C C . ILE A 1 172 ? -24.228 -12.254 29.756 1.00 82.81 172 ILE A C 1
ATOM 1411 O O . ILE A 1 172 ? -24.935 -12.944 30.494 1.00 82.81 172 ILE A O 1
ATOM 1415 N N . LEU A 1 173 ? -23.529 -11.217 30.213 1.00 82.88 173 LEU A N 1
ATOM 1416 C CA . LEU A 1 173 ? -23.453 -10.878 31.625 1.00 82.88 173 LEU A CA 1
ATOM 1417 C C . LEU A 1 173 ? -24.794 -10.396 32.194 1.00 82.88 173 LEU A C 1
ATOM 1419 O O . LEU A 1 173 ? -25.119 -10.731 33.334 1.00 82.88 173 LEU A O 1
ATOM 1423 N N . LEU A 1 174 ? -25.588 -9.654 31.418 1.00 81.50 174 LEU A N 1
ATOM 1424 C CA . LEU A 1 174 ? -26.940 -9.248 31.812 1.00 81.50 174 LEU A CA 1
ATOM 1425 C C . LEU A 1 174 ? -27.908 -10.434 31.863 1.00 81.50 174 LEU A C 1
ATOM 1427 O O . LEU A 1 174 ? -28.720 -10.498 32.781 1.00 81.50 174 LEU A O 1
ATOM 1431 N N . ASN A 1 175 ? -27.784 -11.394 30.942 1.00 78.31 175 ASN A N 1
ATOM 1432 C CA . ASN A 1 175 ? -28.599 -12.613 30.939 1.00 78.31 175 ASN A CA 1
ATOM 1433 C C . ASN A 1 175 ? -28.278 -13.545 32.119 1.00 78.31 175 ASN A C 1
ATOM 1435 O O . ASN A 1 175 ? -29.166 -14.233 32.621 1.00 78.31 175 ASN A O 1
ATOM 1439 N N . ALA A 1 176 ? -27.022 -13.572 32.570 1.00 76.12 176 ALA A N 1
ATOM 1440 C CA . ALA A 1 176 ? -26.595 -14.379 33.713 1.00 76.12 176 ALA A CA 1
ATOM 1441 C C . ALA A 1 176 ? -26.945 -13.745 35.075 1.00 76.12 176 ALA A C 1
ATOM 1443 O O . ALA A 1 176 ? -26.941 -14.425 36.105 1.00 76.12 176 ALA A O 1
ATOM 1444 N N . ALA A 1 177 ? -27.232 -12.443 35.104 1.00 76.62 177 ALA A N 1
ATOM 1445 C CA . ALA A 1 177 ? -27.418 -11.685 36.331 1.00 76.62 177 ALA A CA 1
ATOM 1446 C C . ALA A 1 177 ? -28.886 -11.586 36.765 1.00 76.62 177 ALA A C 1
ATOM 1448 O O . ALA A 1 177 ? -29.810 -11.576 35.955 1.00 76.62 177 ALA A O 1
ATOM 1449 N N . ARG A 1 178 ? -29.112 -11.424 38.075 1.00 73.31 178 ARG A N 1
ATOM 1450 C CA . ARG A 1 178 ? -30.435 -11.053 38.593 1.00 73.31 178 ARG A CA 1
ATOM 1451 C C . ARG A 1 178 ? -30.616 -9.529 38.513 1.00 73.31 178 ARG A C 1
ATOM 1453 O O . ARG A 1 178 ? -29.734 -8.799 38.981 1.00 73.31 178 ARG A O 1
ATOM 1460 N N . PRO A 1 179 ? -31.734 -9.034 37.952 1.00 75.19 179 PRO A N 1
ATOM 1461 C CA . PRO A 1 179 ? -32.033 -7.608 37.959 1.00 75.19 179 PRO A CA 1
ATOM 1462 C C . PRO A 1 179 ? -32.237 -7.116 39.392 1.00 75.19 179 PRO A C 1
ATOM 1464 O O . PRO A 1 179 ? -32.716 -7.854 40.259 1.00 75.19 179 PRO A O 1
ATOM 1467 N N . ARG A 1 180 ? -31.906 -5.846 39.636 1.00 71.50 180 ARG A N 1
ATOM 1468 C CA . ARG A 1 180 ? -32.217 -5.197 40.915 1.00 71.50 180 ARG A CA 1
ATOM 1469 C C . ARG A 1 180 ? -33.728 -5.124 41.149 1.00 71.50 180 ARG A C 1
ATOM 1471 O O . ARG A 1 180 ? -34.468 -4.854 40.200 1.00 71.50 180 ARG A O 1
ATOM 1478 N N . PRO A 1 181 ? -34.207 -5.288 42.397 1.00 76.31 181 PRO A N 1
ATOM 1479 C CA . PRO A 1 181 ? -35.616 -5.081 42.716 1.00 76.31 181 PRO A CA 1
ATOM 1480 C C . PRO A 1 181 ? -36.086 -3.693 42.255 1.00 76.31 181 PRO A C 1
ATOM 1482 O O . PRO A 1 181 ? -35.495 -2.680 42.621 1.00 76.31 181 PRO A O 1
ATOM 1485 N N . GLY A 1 182 ? -37.137 -3.649 41.433 1.00 76.19 182 GLY A N 1
ATOM 1486 C CA . GLY A 1 182 ? -37.692 -2.401 40.895 1.00 76.19 182 GLY A CA 1
ATOM 1487 C C . GLY A 1 182 ? -36.958 -1.814 39.681 1.00 76.19 182 GLY A C 1
ATOM 1488 O O . GLY A 1 182 ? -37.367 -0.763 39.193 1.00 76.19 182 GLY A O 1
ATOM 1489 N N . VAL A 1 183 ? -35.916 -2.476 39.164 1.00 74.69 183 VAL A N 1
ATOM 1490 C CA . VAL A 1 183 ? -35.205 -2.055 37.948 1.00 74.69 183 VAL A CA 1
ATOM 1491 C C . VAL A 1 183 ? -35.624 -2.941 36.780 1.00 74.69 183 VAL A C 1
ATOM 1493 O O . VAL A 1 183 ? -35.451 -4.157 36.804 1.00 74.69 183 VAL A O 1
ATOM 1496 N N . ILE A 1 184 ? -36.166 -2.317 35.736 1.00 73.50 184 ILE A N 1
ATOM 1497 C CA . ILE A 1 184 ? -36.461 -2.983 34.466 1.00 73.50 184 ILE A CA 1
ATOM 1498 C C . ILE A 1 184 ? -35.205 -2.888 33.602 1.00 73.50 184 ILE A C 1
ATOM 1500 O O . ILE A 1 184 ? -34.752 -1.782 33.294 1.00 73.50 184 ILE A O 1
ATOM 1504 N N . ILE A 1 185 ? -34.642 -4.036 33.218 1.00 68.69 185 ILE A N 1
ATOM 1505 C CA . ILE A 1 185 ? -33.549 -4.073 32.242 1.00 68.69 185 ILE A CA 1
ATOM 1506 C C . ILE A 1 185 ? -34.121 -3.579 30.905 1.00 68.69 185 ILE A C 1
ATOM 1508 O O . ILE A 1 185 ? -35.126 -4.124 30.444 1.00 68.69 185 ILE A O 1
ATOM 1512 N N . PRO A 1 186 ? -33.536 -2.541 30.286 1.00 66.81 186 PRO A N 1
ATOM 1513 C CA . PRO A 1 186 ? -33.980 -2.078 28.981 1.00 66.81 186 PRO A CA 1
ATOM 1514 C C . PRO A 1 186 ? -33.886 -3.208 27.950 1.00 66.81 186 PRO A C 1
ATOM 1516 O O . PRO A 1 186 ? -32.859 -3.878 27.878 1.00 66.81 186 PRO A O 1
ATOM 1519 N N . SER A 1 187 ? -34.912 -3.373 27.112 1.00 65.88 187 SER A N 1
ATOM 1520 C CA . SER A 1 187 ? -34.837 -4.262 25.941 1.00 65.88 187 SER A CA 1
ATOM 1521 C C . SER A 1 187 ? -33.744 -3.825 24.961 1.00 65.88 187 SER A C 1
ATOM 1523 O O . SER A 1 187 ? -33.180 -4.649 24.253 1.00 65.88 187 SER A O 1
ATOM 1525 N N . GLU A 1 188 ? -33.423 -2.529 24.960 1.00 67.00 188 GLU A N 1
ATOM 1526 C CA . GLU A 1 188 ? -32.309 -1.937 24.229 1.00 67.00 188 GLU A CA 1
ATOM 1527 C C . GLU A 1 188 ? -31.394 -1.190 25.203 1.00 67.00 188 GLU A C 1
ATOM 1529 O O . GLU A 1 188 ? -31.777 -0.197 25.832 1.00 67.00 188 GLU A O 1
ATOM 1534 N N . LEU A 1 189 ? -30.159 -1.669 25.339 1.00 67.06 189 LEU A N 1
ATOM 1535 C CA . LEU A 1 189 ? -29.167 -1.069 26.222 1.00 67.06 189 LEU A CA 1
ATOM 1536 C C . LEU A 1 189 ? -28.779 0.317 25.690 1.00 67.06 189 LEU A C 1
ATOM 1538 O O . LEU A 1 189 ? -28.081 0.436 24.680 1.00 67.06 189 LEU A O 1
ATOM 1542 N N . LYS A 1 190 ? -29.216 1.376 26.386 1.00 63.50 190 LYS A N 1
ATOM 1543 C CA . LYS A 1 190 ? -28.883 2.768 26.037 1.00 63.50 190 LYS A CA 1
ATOM 1544 C C . LYS A 1 190 ? -27.368 2.936 25.962 1.00 63.50 190 LYS A C 1
ATOM 1546 O O . LYS A 1 190 ? -26.683 2.801 26.970 1.00 63.50 190 LYS A O 1
ATOM 1551 N N . LYS A 1 191 ? -26.835 3.252 24.789 1.00 63.56 191 LYS A N 1
ATOM 1552 C CA . LYS A 1 191 ? -25.392 3.444 24.594 1.00 63.56 191 LYS A CA 1
ATOM 1553 C C . LYS A 1 191 ? -24.977 4.766 25.238 1.00 63.56 191 LYS A C 1
ATOM 1555 O O . LYS A 1 191 ? -25.650 5.780 25.047 1.00 63.56 191 LYS A O 1
ATOM 1560 N N . ARG A 1 192 ? -23.896 4.771 26.020 1.00 62.47 192 ARG A N 1
ATOM 1561 C CA . ARG A 1 192 ? -23.261 6.025 26.454 1.00 62.47 192 ARG A CA 1
ATOM 1562 C C . ARG A 1 192 ? -22.230 6.440 25.400 1.00 62.47 192 ARG A C 1
ATOM 1564 O O . ARG A 1 192 ? -21.648 5.563 24.762 1.00 62.47 192 ARG A O 1
ATOM 1571 N N . PRO A 1 193 ? -21.998 7.748 25.193 1.00 60.69 193 PRO A N 1
ATOM 1572 C CA . PRO A 1 193 ? -20.910 8.187 24.332 1.00 60.69 193 PRO A CA 1
ATOM 1573 C C . PRO A 1 193 ? -19.601 7.616 24.882 1.00 60.69 193 PRO A C 1
ATOM 1575 O O . PRO A 1 193 ? -19.240 7.862 26.035 1.00 60.69 193 PRO A O 1
ATOM 1578 N N . PHE A 1 194 ? -18.930 6.801 24.071 1.00 62.97 194 PHE A N 1
ATOM 1579 C CA . PHE A 1 194 ? -17.647 6.224 24.437 1.00 62.97 194 PHE A CA 1
ATOM 1580 C C . PHE A 1 194 ? -16.613 7.352 24.561 1.00 62.97 194 PHE A C 1
ATOM 1582 O O . PHE A 1 194 ? -16.581 8.233 23.696 1.00 62.97 194 PHE A O 1
ATOM 1589 N N . PRO A 1 195 ? -15.781 7.378 25.616 1.00 74.00 195 PRO A N 1
ATOM 1590 C CA . PRO A 1 195 ? -14.869 8.489 25.856 1.00 74.00 195 PRO A CA 1
ATOM 1591 C C . PRO A 1 195 ? -13.618 8.380 24.971 1.00 74.00 195 PRO A C 1
ATOM 1593 O O . PRO A 1 195 ? -12.515 8.130 25.461 1.00 74.00 195 PRO A O 1
ATOM 1596 N N . TRP A 1 196 ? -13.789 8.573 23.662 1.00 68.88 196 TRP A N 1
ATOM 1597 C CA . TRP A 1 196 ? -12.725 8.489 22.657 1.00 68.88 196 TRP A CA 1
ATOM 1598 C C . TRP A 1 196 ? -11.520 9.361 23.005 1.00 68.88 196 TRP A C 1
ATOM 1600 O O . TRP A 1 196 ? -10.390 8.875 22.981 1.00 68.88 196 TRP A O 1
ATOM 1610 N N . ASP A 1 197 ? -11.766 10.594 23.449 1.00 72.50 197 ASP A N 1
ATOM 1611 C CA . ASP A 1 197 ? -10.714 11.530 23.856 1.00 72.50 197 ASP A CA 1
ATOM 1612 C C . ASP A 1 197 ? -9.836 10.954 24.977 1.00 72.50 197 ASP A C 1
ATOM 1614 O O . ASP A 1 197 ? -8.616 11.117 24.976 1.00 72.50 197 ASP A O 1
ATOM 1618 N N . LYS A 1 198 ? -10.442 10.218 25.917 1.00 74.06 198 LYS A N 1
ATOM 1619 C CA . LYS A 1 198 ? -9.721 9.593 27.033 1.00 74.06 198 LYS A CA 1
ATOM 1620 C C . LYS A 1 198 ? -8.933 8.364 26.596 1.00 74.06 198 LYS A C 1
ATOM 1622 O O . LYS A 1 198 ? -7.828 8.145 27.092 1.00 74.06 198 LYS A O 1
ATOM 1627 N N . LEU A 1 199 ? -9.481 7.561 25.681 1.00 72.19 199 LEU A N 1
ATOM 1628 C CA . LEU A 1 199 ? -8.772 6.408 25.124 1.00 72.19 199 LEU A CA 1
ATOM 1629 C C . LEU A 1 199 ? -7.536 6.865 24.341 1.00 72.19 199 LEU A C 1
ATOM 1631 O O . LEU A 1 199 ? -6.452 6.319 24.551 1.00 72.19 199 LEU A O 1
ATOM 1635 N N . GLN A 1 200 ? -7.684 7.896 23.506 1.00 71.88 200 GLN A N 1
ATOM 1636 C CA . GLN A 1 200 ? -6.583 8.469 22.736 1.00 71.88 200 GLN A CA 1
ATOM 1637 C C . GLN A 1 200 ? -5.486 9.002 23.666 1.00 71.88 200 GLN A C 1
ATOM 1639 O O . GLN A 1 200 ? -4.333 8.587 23.560 1.00 71.88 200 GLN A O 1
ATOM 1644 N N . GLN A 1 201 ? -5.855 9.807 24.670 1.00 72.62 201 GLN A N 1
ATOM 1645 C CA . GLN A 1 201 ? -4.913 10.289 25.686 1.00 72.62 201 GLN A CA 1
ATOM 1646 C C . GLN A 1 201 ? -4.208 9.144 26.424 1.00 72.62 201 GLN A C 1
ATOM 1648 O O . GLN A 1 201 ? -3.018 9.237 26.726 1.00 72.62 201 GLN A O 1
ATOM 1653 N N . PHE A 1 202 ? -4.907 8.049 26.733 1.00 69.75 202 PHE A N 1
ATOM 1654 C CA . PHE A 1 202 ? -4.299 6.885 27.376 1.00 69.75 202 PHE A CA 1
ATOM 1655 C C . PHE A 1 202 ? -3.270 6.193 26.470 1.00 69.75 202 PHE A C 1
ATOM 1657 O O . PHE A 1 202 ? -2.175 5.855 26.934 1.00 69.75 202 PHE A O 1
ATOM 1664 N N . GLN A 1 203 ? -3.593 6.006 25.188 1.00 72.69 203 GLN A N 1
ATOM 1665 C CA . GLN A 1 203 ? -2.674 5.435 24.202 1.00 72.69 203 GLN A CA 1
ATOM 1666 C C . GLN A 1 203 ? -1.438 6.323 24.016 1.00 72.69 203 GLN A C 1
ATOM 1668 O O . GLN A 1 203 ? -0.313 5.825 24.119 1.00 72.69 203 GLN A O 1
ATOM 1673 N N . ASP A 1 204 ? -1.635 7.633 23.869 1.00 72.75 204 ASP A N 1
ATOM 1674 C CA . ASP A 1 204 ? -0.557 8.615 23.736 1.00 72.75 204 ASP A CA 1
ATOM 1675 C C . ASP A 1 204 ? 0.340 8.623 24.981 1.00 72.75 204 ASP A C 1
ATOM 1677 O O . ASP A 1 204 ? 1.565 8.560 24.879 1.00 72.75 204 ASP A O 1
ATOM 1681 N N . ASN A 1 205 ? -0.250 8.582 26.180 1.00 73.06 205 ASN A N 1
ATOM 1682 C CA . ASN A 1 205 ? 0.491 8.480 27.437 1.00 73.06 205 ASN A CA 1
ATOM 1683 C C . ASN A 1 205 ? 1.294 7.174 27.542 1.00 73.06 205 ASN A C 1
ATOM 1685 O O . ASN A 1 205 ? 2.419 7.179 28.049 1.00 73.06 205 ASN A O 1
ATOM 1689 N N . LYS A 1 206 ? 0.756 6.048 27.057 1.00 72.75 206 LYS A N 1
ATOM 1690 C CA . LYS A 1 206 ? 1.462 4.757 27.026 1.00 72.75 206 LYS A CA 1
ATOM 1691 C C . LYS A 1 206 ? 2.645 4.794 26.054 1.00 72.75 206 LYS A C 1
ATOM 1693 O O . LYS A 1 206 ? 3.720 4.294 26.391 1.00 72.75 206 LYS A O 1
ATOM 1698 N N . ILE A 1 207 ? 2.470 5.408 24.883 1.00 70.81 207 ILE A N 1
ATOM 1699 C CA . ILE A 1 207 ? 3.533 5.614 23.889 1.00 70.81 207 ILE A CA 1
ATOM 1700 C C . ILE A 1 207 ? 4.619 6.535 24.458 1.00 70.81 207 ILE A C 1
ATOM 1702 O O . ILE A 1 207 ? 5.800 6.190 24.409 1.00 70.81 207 ILE A O 1
ATOM 1706 N N . ASN A 1 208 ? 4.229 7.657 25.065 1.00 71.12 208 ASN A N 1
ATOM 1707 C CA . ASN A 1 208 ? 5.155 8.620 25.656 1.00 71.12 208 ASN A CA 1
ATOM 1708 C C . ASN A 1 208 ? 5.962 8.002 26.803 1.00 71.12 208 ASN A C 1
ATOM 1710 O O . ASN A 1 208 ? 7.181 8.138 26.818 1.00 71.12 208 ASN A O 1
ATOM 1714 N N . ARG A 1 209 ? 5.335 7.220 27.695 1.00 68.50 209 ARG A N 1
ATOM 1715 C CA . ARG A 1 209 ? 6.052 6.489 28.758 1.00 68.50 209 ARG A CA 1
ATOM 1716 C C . ARG A 1 209 ? 7.100 5.520 28.209 1.00 68.50 209 ARG A C 1
ATOM 1718 O O . ARG A 1 209 ? 8.204 5.465 28.744 1.00 68.50 209 ARG A O 1
ATOM 1725 N N . ARG A 1 210 ? 6.778 4.783 27.139 1.00 66.44 210 ARG A N 1
ATOM 1726 C CA . ARG A 1 210 ? 7.733 3.875 26.476 1.00 66.44 210 ARG A CA 1
ATOM 1727 C C . ARG A 1 210 ? 8.917 4.641 25.889 1.00 66.44 210 ARG A C 1
ATOM 1729 O O . ARG A 1 210 ? 10.052 4.226 26.090 1.00 66.44 210 ARG A O 1
ATOM 1736 N N . ARG A 1 211 ? 8.657 5.778 25.233 1.00 70.31 211 ARG A N 1
ATOM 1737 C CA . ARG A 1 211 ? 9.697 6.656 24.669 1.00 70.31 211 ARG A CA 1
ATOM 1738 C C . ARG A 1 211 ? 10.604 7.253 25.749 1.00 70.31 211 ARG A C 1
ATOM 1740 O O . ARG A 1 211 ? 11.820 7.270 25.581 1.00 70.31 211 ARG A O 1
ATOM 1747 N N . SER A 1 212 ? 10.037 7.689 26.875 1.00 69.38 212 SER A N 1
ATOM 1748 C CA . SER A 1 212 ? 10.816 8.203 28.008 1.00 69.38 212 SER A CA 1
ATOM 1749 C C . SER A 1 212 ? 11.696 7.120 28.643 1.00 69.38 212 SER A C 1
ATOM 1751 O O . SER A 1 212 ? 12.848 7.389 28.966 1.00 69.38 212 SER A O 1
ATOM 1753 N N . GLN A 1 213 ? 11.200 5.884 28.778 1.00 63.78 213 GLN A N 1
ATOM 1754 C CA . GLN A 1 213 ? 11.995 4.768 29.307 1.00 63.78 213 GLN A CA 1
ATOM 1755 C C . GLN A 1 213 ? 13.120 4.330 28.360 1.00 63.78 213 GLN A C 1
ATOM 1757 O O . GLN A 1 213 ? 14.230 4.080 28.826 1.00 63.78 213 GLN A O 1
ATOM 1762 N N . SER A 1 214 ? 12.872 4.286 27.045 1.00 59.12 214 SER A N 1
ATOM 1763 C CA . SER A 1 214 ? 13.927 3.984 26.069 1.00 59.12 214 SER A CA 1
ATOM 1764 C C . SER A 1 214 ? 15.012 5.063 26.042 1.00 59.12 214 SER A C 1
ATOM 1766 O O . SER A 1 214 ? 16.188 4.743 25.889 1.00 59.12 214 SER A O 1
ATOM 1768 N N . HIS A 1 215 ? 14.635 6.332 26.238 1.00 59.84 215 HIS A N 1
ATOM 1769 C CA . HIS A 1 215 ? 15.596 7.431 26.278 1.00 59.84 215 HIS A CA 1
ATOM 1770 C C . HIS A 1 215 ? 16.509 7.345 27.514 1.00 59.84 215 HIS A C 1
ATOM 1772 O O . HIS A 1 215 ? 17.728 7.405 27.371 1.00 59.84 215 HIS A O 1
ATOM 1778 N N . LEU A 1 216 ? 15.945 7.058 28.692 1.00 60.12 216 LEU A N 1
ATOM 1779 C CA . LEU A 1 216 ? 16.717 6.842 29.924 1.00 60.12 216 LEU A CA 1
ATOM 1780 C C . LEU A 1 216 ? 17.669 5.634 29.832 1.00 60.12 216 LEU A C 1
ATOM 1782 O O . LEU A 1 216 ? 18.784 5.690 30.342 1.00 60.12 216 LEU A O 1
ATOM 1786 N N . GLN A 1 217 ? 17.270 4.554 29.148 1.00 57.88 217 GLN A N 1
ATOM 1787 C CA . GLN A 1 217 ? 18.163 3.414 28.888 1.00 57.88 217 GLN A CA 1
ATOM 1788 C C . GLN A 1 217 ? 19.310 3.766 27.929 1.00 57.88 217 GLN A C 1
ATOM 1790 O O . GLN A 1 217 ? 20.433 3.310 28.138 1.00 57.88 217 GLN A O 1
ATOM 1795 N N . SER A 1 218 ? 19.053 4.590 26.907 1.00 60.31 218 SER A N 1
ATOM 1796 C CA . SER A 1 218 ? 20.099 5.048 25.982 1.00 60.31 218 SER A CA 1
ATOM 1797 C C . SER A 1 218 ? 21.108 5.998 26.640 1.00 60.31 218 SER A C 1
ATOM 1799 O O . SER A 1 218 ? 22.301 5.897 26.367 1.00 60.31 218 SER A O 1
ATOM 1801 N N . GLU A 1 219 ? 20.662 6.863 27.557 1.00 62.53 219 GLU A N 1
ATOM 1802 C CA . GLU A 1 219 ? 21.550 7.750 28.322 1.00 62.53 219 GLU A CA 1
ATOM 1803 C C . GLU A 1 219 ? 22.401 6.978 29.339 1.00 62.53 219 GLU A C 1
ATOM 1805 O O . GLU A 1 219 ? 23.594 7.247 29.466 1.00 62.53 219 GLU A O 1
ATOM 1810 N N . ALA A 1 220 ? 21.831 5.968 30.007 1.00 56.91 220 ALA A N 1
ATOM 1811 C CA . ALA A 1 220 ? 22.575 5.111 30.931 1.00 56.91 220 ALA A CA 1
ATOM 1812 C C . ALA A 1 220 ? 23.678 4.295 30.225 1.00 56.91 220 ALA A C 1
ATOM 1814 O O . ALA A 1 220 ? 24.775 4.149 30.760 1.00 56.91 220 ALA A O 1
ATOM 1815 N N . LEU A 1 221 ? 23.417 3.800 29.008 1.00 55.09 221 LEU A N 1
ATOM 1816 C CA . LEU A 1 221 ? 24.417 3.099 28.190 1.00 55.09 221 LEU A CA 1
ATOM 1817 C C . LEU A 1 221 ? 25.501 4.041 27.643 1.00 55.09 221 LEU A C 1
ATOM 1819 O O . LEU A 1 221 ? 26.666 3.654 27.597 1.00 55.09 221 LEU A O 1
ATOM 1823 N N . GLY A 1 222 ? 25.149 5.280 27.282 1.00 56.41 222 GLY A N 1
ATOM 1824 C CA . GLY A 1 222 ? 26.113 6.289 26.825 1.00 56.41 222 GLY A CA 1
ATOM 1825 C C . GLY A 1 222 ? 27.036 6.825 27.927 1.00 56.41 222 GLY A C 1
ATOM 1826 O O . GLY A 1 222 ? 28.155 7.239 27.642 1.00 56.41 222 GLY A O 1
ATOM 1827 N N . GLN A 1 223 ? 26.607 6.791 29.193 1.00 55.47 223 GLN A N 1
ATOM 1828 C CA . GLN A 1 223 ? 27.463 7.160 30.329 1.00 55.47 223 GLN A CA 1
ATOM 1829 C C . GLN A 1 223 ? 28.456 6.055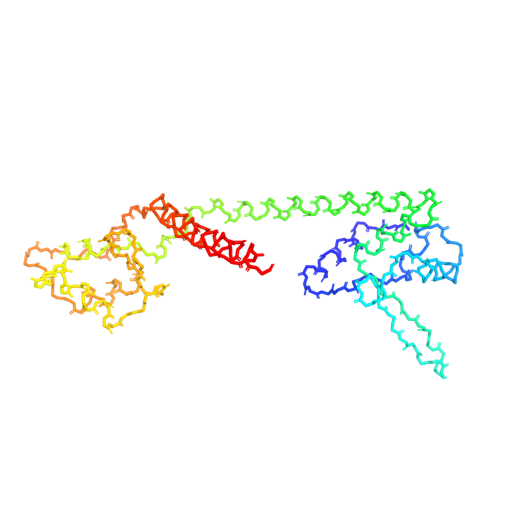 30.719 1.00 55.47 223 GLN A C 1
ATOM 1831 O O . GLN A 1 223 ? 29.526 6.363 31.237 1.00 55.47 223 GLN A O 1
ATOM 1836 N N . LEU A 1 224 ? 28.144 4.785 30.441 1.00 51.91 224 LEU A N 1
ATOM 1837 C CA . LEU A 1 224 ? 29.045 3.657 30.708 1.00 51.91 224 LEU A CA 1
ATOM 1838 C C . LEU A 1 224 ? 30.198 3.553 29.696 1.00 51.91 224 LEU A C 1
ATOM 1840 O O . LEU A 1 224 ? 31.252 3.044 30.051 1.00 51.91 224 LEU A O 1
ATOM 1844 N N . SER A 1 225 ? 30.054 4.088 28.477 1.00 53.69 225 SER A N 1
ATOM 1845 C CA . SER A 1 225 ? 31.123 4.091 27.461 1.00 53.69 225 SER A CA 1
ATOM 1846 C C . SER A 1 225 ? 32.159 5.213 27.624 1.00 53.69 225 SER A C 1
ATOM 1848 O O . SER A 1 225 ? 33.014 5.376 26.762 1.00 53.69 225 SER A O 1
ATOM 1850 N N . LEU A 1 226 ? 32.051 6.036 28.672 1.00 53.53 226 LEU A N 1
ATOM 1851 C CA . LEU A 1 226 ? 32.984 7.133 28.974 1.00 53.53 226 LEU A CA 1
ATOM 1852 C C . LEU A 1 226 ? 34.024 6.762 30.047 1.00 53.53 226 LEU A C 1
ATOM 1854 O O . LEU A 1 226 ? 34.822 7.615 30.432 1.00 53.53 226 LEU A O 1
ATOM 1858 N N . PHE A 1 227 ? 34.008 5.516 30.532 1.00 53.66 227 PHE A N 1
ATOM 1859 C CA . PHE A 1 227 ? 34.889 5.023 31.597 1.00 53.66 227 PHE A CA 1
ATOM 1860 C C . PHE A 1 227 ? 35.855 3.901 31.167 1.00 53.66 227 PHE A C 1
ATOM 1862 O O . PHE A 1 227 ? 36.513 3.343 32.043 1.00 53.66 227 PHE A O 1
ATOM 1869 N N . ASP A 1 228 ? 35.990 3.632 29.863 1.00 48.66 228 ASP A N 1
ATOM 1870 C CA . ASP A 1 228 ? 37.015 2.741 29.285 1.00 48.66 228 ASP A CA 1
ATOM 1871 C C . ASP A 1 228 ? 38.002 3.514 28.392 1.00 48.66 228 ASP A C 1
ATOM 1873 O O . ASP A 1 228 ? 37.540 4.343 27.570 1.00 48.66 228 ASP A O 1
#

pLDDT: mean 81.27, std 12.87, range [47.25, 96.12]

Radius of gyration: 30.4 Å; chains: 1; bounding box: 75×38×77 Å